Protein AF-A0A930R7C9-F1 (afdb_monomer)

Solvent-accessible surface area (backbone atoms only — not comparable to full-atom values): 13868 Å² total; per-residue (Å²): 128,94,82,55,83,62,64,68,48,91,76,49,53,73,65,60,48,48,50,48,51,63,70,33,89,88,55,50,74,68,57,40,54,37,64,74,72,47,88,75,78,55,63,81,55,51,55,72,75,46,83,89,67,87,77,87,88,87,70,51,77,49,61,29,74,57,38,33,48,68,88,41,76,38,69,44,79,45,76,54,84,63,81,62,54,58,57,52,54,36,51,51,28,48,54,37,41,78,50,71,19,32,44,71,52,64,92,47,70,28,45,36,28,38,35,36,34,34,77,41,84,60,52,67,68,57,46,51,52,50,46,63,77,40,39,70,59,52,51,50,49,38,34,64,58,45,50,71,41,41,77,72,73,34,27,73,75,47,74,51,76,44,79,46,72,58,101,85,48,64,36,37,39,38,39,36,32,29,32,44,73,93,48,88,38,61,71,59,45,28,48,25,39,56,66,43,44,64,60,49,26,68,71,39,64,29,45,73,82,48,50,41,62,45,89,78,40,74,47,46,50,70,50,76,45,70,64,78,59,71,79,76,69,60,72,92,123

Mean predicted aligned error: 5.0 Å

Foldseek 3Di:
DVPDLCVVVVPDDPVSNLVSVLPDPPQDPVNNVCSVVDVDDDPVRVCVVDPPDDDDDAFDKDWLCWAQEPNDTDIGIDTDPDPCPSVVSNVVRVLLVVQVGKYKDAPFDWWKKKWKWFPQPDDPVLLQVLCVVCVVVLQVQLCVLPVVQVVVVKTWDDWDKDWDDDPVGIIIIIMIIIGNDPDPCFVSQQSSQVSCQVVSCVSRVTHTDDIGTDPPGPRGDMDMDTDGDVVSVDDPD

Nearest PDB structures (foldseek):
  6p7k-assembly1_A  TM=9.309E-01  e=4.698E-18  Burkholderia cenocepacia
  4i4b-assembly1_A  TM=8.974E-01  e=1.399E-18  Pseudomonas sp. 'mevalonii'
  6dio-assembly1_A  TM=9.306E-01  e=2.650E-17  Delftia acidovorans
  8sz6-assembly1_B  TM=9.322E-01  e=3.745E-17  Pseudomonas sp. 'mevalonii'
  6dio-assembly2_C  TM=9.378E-01  e=9.422E-17  Delftia acidovorans

Structure (mmCIF, N/CA/C/O backbone):
data_AF-A0A930R7C9-F1
#
_entry.id   AF-A0A930R7C9-F1
#
loop_
_atom_site.group_PDB
_atom_site.id
_atom_site.type_symbol
_atom_site.label_atom_id
_atom_site.label_alt_id
_atom_site.label_comp_id
_atom_site.label_asym_id
_atom_site.label_entity_id
_atom_site.label_seq_id
_atom_site.pdbx_PDB_ins_code
_atom_site.Cartn_x
_atom_site.Cartn_y
_atom_site.Cartn_z
_atom_site.occupancy
_atom_site.B_iso_or_equiv
_atom_site.auth_seq_id
_atom_site.auth_comp_id
_atom_site.auth_asym_id
_atom_site.auth_atom_id
_atom_site.pdbx_PDB_model_num
ATOM 1 N N . MET A 1 1 ? 30.846 -3.174 -23.735 1.00 48.34 1 MET A N 1
ATOM 2 C CA . MET A 1 1 ? 29.697 -2.345 -24.180 1.00 48.34 1 MET A CA 1
ATOM 3 C C . MET A 1 1 ? 28.925 -2.929 -25.372 1.00 48.34 1 MET A C 1
ATOM 5 O O . MET A 1 1 ? 27.799 -2.503 -25.563 1.00 48.34 1 MET A O 1
ATOM 9 N N . GLN A 1 2 ? 29.450 -3.901 -26.138 1.00 41.75 2 GLN A N 1
ATOM 10 C CA . GLN A 1 2 ? 28.778 -4.425 -27.347 1.00 41.75 2 GLN A CA 1
ATOM 11 C C . GLN A 1 2 ? 27.664 -5.472 -27.123 1.00 41.75 2 GLN A C 1
ATOM 13 O O . GLN A 1 2 ? 26.978 -5.795 -28.080 1.00 41.75 2 GLN A O 1
ATOM 18 N N . ASN A 1 3 ? 27.413 -5.925 -25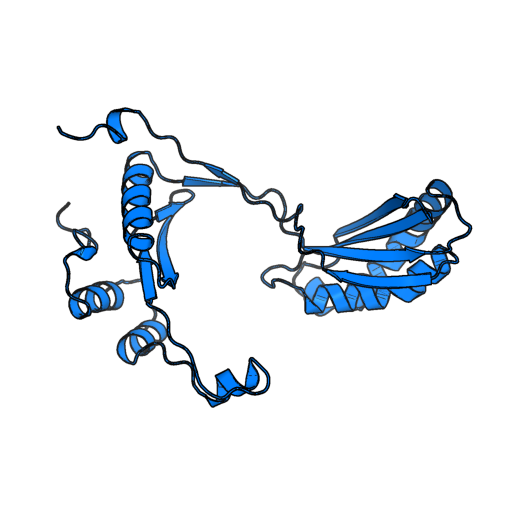.885 1.00 66.31 3 ASN A N 1
ATOM 19 C CA . ASN A 1 3 ? 26.374 -6.928 -25.587 1.00 66.31 3 ASN A CA 1
ATOM 20 C C . ASN A 1 3 ? 25.248 -6.422 -24.658 1.00 66.31 3 ASN A C 1
ATOM 22 O O . ASN A 1 3 ? 24.516 -7.240 -24.116 1.00 66.31 3 ASN A O 1
ATOM 26 N N . ASN A 1 4 ? 25.097 -5.105 -24.432 1.00 83.44 4 ASN A N 1
ATOM 27 C CA . ASN A 1 4 ? 23.920 -4.598 -23.707 1.00 83.44 4 ASN A CA 1
ATOM 28 C C . ASN A 1 4 ? 22.756 -4.438 -24.706 1.00 83.44 4 ASN A C 1
ATOM 30 O O . ASN A 1 4 ? 22.829 -3.546 -25.560 1.00 83.44 4 ASN A O 1
ATOM 34 N N . PRO A 1 5 ? 21.684 -5.248 -24.611 1.00 86.50 5 PRO A N 1
ATOM 35 C CA . PRO A 1 5 ? 20.578 -5.208 -25.566 1.00 86.50 5 PRO A CA 1
ATOM 36 C C . PRO A 1 5 ? 19.807 -3.870 -25.536 1.00 86.50 5 PRO A C 1
ATOM 38 O O . PRO A 1 5 ? 19.165 -3.497 -26.521 1.00 86.50 5 PRO A O 1
ATOM 41 N N . PHE A 1 6 ? 19.956 -3.091 -24.460 1.00 92.00 6 PHE A N 1
ATOM 42 C CA . PHE A 1 6 ? 19.360 -1.770 -24.257 1.00 92.00 6 PHE A CA 1
ATOM 43 C C . PHE A 1 6 ? 20.278 -0.596 -24.641 1.00 92.00 6 PHE A C 1
ATOM 45 O O . PHE A 1 6 ? 19.964 0.569 -24.375 1.00 92.00 6 PHE A O 1
ATOM 52 N N . TYR A 1 7 ? 21.419 -0.852 -25.287 1.00 90.25 7 TYR A N 1
ATOM 53 C CA . TYR A 1 7 ? 22.276 0.225 -25.778 1.00 90.25 7 TYR A CA 1
ATOM 54 C C . TYR A 1 7 ? 21.513 1.135 -26.755 1.00 90.25 7 TYR A C 1
ATOM 56 O O . TYR A 1 7 ? 20.909 0.661 -27.716 1.00 90.25 7 TYR A O 1
ATOM 64 N N . LYS A 1 8 ? 21.533 2.453 -26.488 1.00 91.31 8 LYS A N 1
ATOM 65 C CA . LYS A 1 8 ? 20.807 3.480 -27.262 1.00 91.31 8 LYS A CA 1
ATOM 66 C C . LYS A 1 8 ? 19.323 3.135 -27.497 1.00 91.31 8 LYS A C 1
ATOM 68 O O . LYS A 1 8 ? 18.762 3.485 -28.529 1.00 91.31 8 LYS A O 1
ATOM 73 N N . PHE A 1 9 ? 18.669 2.494 -26.523 1.00 94.31 9 PHE A N 1
ATOM 74 C CA . PHE A 1 9 ? 17.282 2.019 -26.631 1.00 94.31 9 PHE A CA 1
ATOM 75 C C . PHE A 1 9 ? 16.281 3.089 -27.102 1.00 94.31 9 PHE A C 1
ATOM 77 O O . PHE A 1 9 ? 15.422 2.813 -27.931 1.00 94.31 9 PHE A O 1
ATOM 84 N N . TYR A 1 10 ? 16.435 4.335 -26.646 1.00 91.81 10 TYR A N 1
ATOM 85 C CA . TYR A 1 10 ? 15.574 5.457 -27.042 1.00 91.81 10 TYR A CA 1
ATOM 86 C C . TYR A 1 10 ? 15.689 5.847 -28.529 1.00 91.81 10 TYR A C 1
ATOM 88 O O . TYR A 1 10 ? 14.803 6.522 -29.043 1.00 91.81 10 TYR A O 1
ATOM 96 N N . GLN A 1 11 ? 16.762 5.442 -29.218 1.00 94.00 11 GLN A N 1
ATOM 97 C CA . GLN A 1 11 ? 16.954 5.669 -30.656 1.00 94.00 11 GLN A CA 1
ATOM 98 C C . GLN A 1 11 ? 16.387 4.531 -31.510 1.00 94.00 11 GLN A C 1
ATOM 100 O O . GLN A 1 11 ? 16.162 4.732 -32.698 1.00 94.00 11 GLN A O 1
ATOM 105 N N . LYS A 1 12 ? 16.151 3.355 -30.915 1.00 95.69 12 LYS A N 1
ATOM 106 C CA . LYS A 1 12 ? 15.528 2.216 -31.595 1.00 95.69 12 LYS A CA 1
ATOM 107 C C . LYS A 1 12 ? 14.078 2.539 -31.957 1.00 95.69 12 LYS A C 1
ATOM 109 O O . LYS A 1 12 ? 13.407 3.267 -31.216 1.00 95.69 12 LYS A O 1
ATOM 114 N N . SER A 1 13 ? 13.591 1.963 -33.048 1.00 96.19 13 SER A N 1
ATOM 115 C CA . SER A 1 13 ? 12.170 1.931 -33.402 1.00 96.19 13 SER A CA 1
ATOM 116 C C . SER A 1 13 ? 11.349 1.173 -32.353 1.00 96.19 13 SER A C 1
ATOM 118 O O . SER A 1 13 ? 11.890 0.429 -31.534 1.00 96.19 13 SER A O 1
ATOM 120 N N . LEU A 1 14 ? 10.027 1.356 -32.363 1.00 92.75 14 LEU A N 1
ATOM 121 C CA . LEU A 1 14 ? 9.134 0.645 -31.445 1.00 92.75 14 LEU A CA 1
ATOM 122 C C . LEU A 1 14 ? 9.273 -0.882 -31.573 1.00 92.75 14 LEU A C 1
ATOM 124 O O . LEU A 1 14 ? 9.323 -1.573 -30.559 1.00 92.75 14 LEU A O 1
ATOM 128 N N . GLU A 1 15 ? 9.394 -1.391 -32.796 1.00 93.12 15 GLU A N 1
ATOM 129 C CA . GLU A 1 15 ? 9.514 -2.828 -33.054 1.00 93.12 15 GLU A CA 1
ATOM 130 C C . GLU A 1 15 ? 10.850 -3.391 -32.557 1.00 93.12 15 GLU A C 1
ATOM 132 O O . GLU A 1 15 ? 10.857 -4.370 -31.818 1.00 93.12 15 GLU A O 1
ATOM 137 N N . GLU A 1 16 ? 11.974 -2.709 -32.803 1.00 94.94 16 GLU A N 1
ATOM 138 C CA . GLU A 1 16 ? 13.277 -3.114 -32.244 1.00 94.94 16 GLU A CA 1
ATOM 139 C C . GLU A 1 16 ? 13.292 -3.079 -30.702 1.00 94.94 16 GLU A C 1
ATOM 141 O O . GLU A 1 16 ? 13.993 -3.861 -30.045 1.00 94.94 16 GLU A O 1
ATOM 146 N N . ARG A 1 17 ? 12.535 -2.155 -30.089 1.00 94.75 17 ARG A N 1
ATOM 147 C CA . ARG A 1 17 ? 12.369 -2.094 -28.628 1.00 94.75 17 ARG A CA 1
ATOM 148 C C . ARG A 1 17 ? 11.574 -3.287 -28.103 1.00 94.75 17 ARG A C 1
ATOM 150 O O . ARG A 1 17 ? 11.983 -3.871 -27.101 1.00 94.75 17 ARG A O 1
ATOM 157 N N . LYS A 1 18 ? 10.477 -3.660 -28.768 1.00 92.94 18 LYS A N 1
ATOM 158 C CA . LYS A 1 18 ? 9.696 -4.860 -28.429 1.00 92.94 18 LYS A CA 1
ATOM 159 C C . LYS A 1 18 ? 10.532 -6.121 -28.612 1.00 92.94 18 LYS A C 1
ATOM 161 O O . LYS A 1 18 ? 10.622 -6.913 -27.684 1.00 92.94 18 LYS A O 1
ATOM 166 N N . GLU A 1 19 ? 11.221 -6.263 -29.742 1.00 93.69 19 GLU A N 1
ATOM 167 C CA . GLU A 1 19 ? 12.095 -7.406 -30.030 1.00 93.69 19 GLU A CA 1
ATOM 168 C C . GLU A 1 19 ? 13.184 -7.577 -28.960 1.00 93.69 19 GLU A C 1
ATOM 170 O O . GLU A 1 19 ? 13.455 -8.688 -28.503 1.00 93.69 19 GLU A O 1
ATOM 175 N N . THR A 1 20 ? 13.754 -6.466 -28.483 1.00 93.62 20 THR A N 1
ATOM 176 C CA . THR A 1 20 ? 14.708 -6.476 -27.365 1.00 93.62 20 THR A CA 1
ATOM 177 C C . THR A 1 20 ? 14.116 -7.142 -26.109 1.00 93.62 20 THR A C 1
ATOM 179 O O . THR A 1 20 ? 14.813 -7.900 -25.435 1.00 93.62 20 THR A O 1
ATOM 182 N N . LEU A 1 21 ? 12.840 -6.889 -25.797 1.00 92.38 21 LEU A N 1
ATOM 183 C CA . LEU A 1 21 ? 12.141 -7.496 -24.658 1.00 92.38 21 LEU A CA 1
ATOM 184 C C . LEU A 1 21 ? 11.705 -8.941 -24.931 1.00 92.38 21 LEU A C 1
ATOM 186 O O . LEU A 1 21 ? 11.848 -9.789 -24.053 1.00 92.38 21 LEU A O 1
ATOM 190 N N . LEU A 1 22 ? 11.222 -9.248 -26.136 1.00 92.38 22 LEU A N 1
ATOM 191 C CA . LEU A 1 22 ? 10.802 -10.601 -26.528 1.00 92.38 22 LEU A CA 1
ATOM 192 C C . LEU A 1 22 ? 11.962 -11.605 -26.485 1.00 92.38 22 LEU A C 1
ATOM 194 O O . LEU A 1 22 ? 11.777 -12.767 -26.114 1.00 92.38 22 LEU A O 1
ATOM 198 N N . ASN A 1 23 ? 13.173 -11.142 -26.789 1.00 91.19 23 ASN A N 1
ATOM 199 C CA . ASN A 1 23 ? 14.398 -11.933 -26.702 1.00 91.19 23 ASN A CA 1
ATOM 200 C C . ASN A 1 23 ? 14.996 -11.985 -25.284 1.00 91.19 23 ASN A C 1
ATOM 202 O O . ASN A 1 23 ? 15.990 -12.678 -25.062 1.00 91.19 23 ASN A O 1
ATOM 206 N N . HIS A 1 24 ? 14.411 -11.284 -24.307 1.00 89.00 24 HIS A N 1
ATOM 207 C CA . HIS A 1 24 ? 14.915 -11.286 -22.940 1.00 89.00 24 HIS A CA 1
ATOM 208 C C . HIS A 1 24 ? 14.623 -12.638 -22.252 1.00 89.00 24 HIS A C 1
ATOM 210 O O . HIS A 1 24 ? 13.476 -13.096 -22.257 1.00 89.00 24 HIS A O 1
ATOM 216 N N . PRO A 1 25 ? 15.619 -13.286 -21.613 1.00 87.69 25 PRO A N 1
ATOM 217 C CA . PRO A 1 25 ? 15.487 -14.660 -21.113 1.00 87.69 25 PRO A CA 1
ATOM 218 C C . PRO A 1 25 ? 14.483 -14.811 -19.963 1.00 87.69 25 PRO A C 1
ATOM 220 O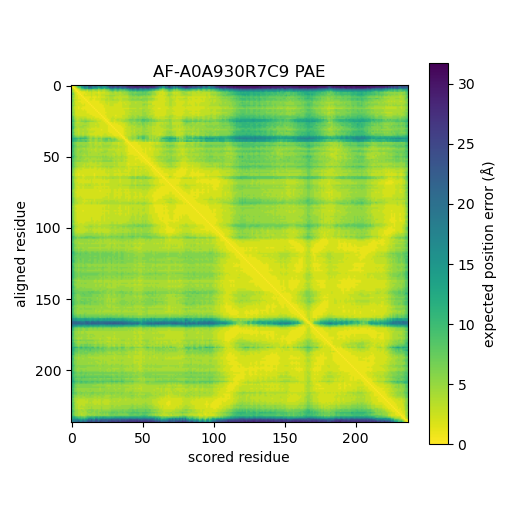 O . PRO A 1 25 ? 13.932 -15.888 -19.766 1.00 87.69 25 PRO A O 1
ATOM 223 N N . ASN A 1 26 ? 14.228 -13.733 -19.220 1.00 87.25 26 ASN A N 1
ATOM 224 C CA . ASN A 1 26 ? 13.348 -13.756 -18.047 1.00 87.25 26 ASN A CA 1
ATOM 225 C C . ASN A 1 26 ? 11.878 -13.434 -18.367 1.00 87.25 26 ASN A C 1
ATOM 227 O O . ASN A 1 26 ? 11.066 -13.371 -17.447 1.00 87.25 26 ASN A O 1
ATOM 231 N N . LEU A 1 27 ? 11.532 -13.180 -19.633 1.00 90.50 27 LEU A N 1
ATOM 232 C CA . LEU A 1 27 ? 10.150 -12.913 -20.028 1.00 90.50 27 LEU A CA 1
ATOM 233 C C . LEU A 1 27 ? 9.449 -14.240 -20.346 1.00 90.50 27 LEU A C 1
ATOM 235 O O . LEU A 1 27 ? 9.928 -14.998 -21.191 1.00 90.50 27 LEU A O 1
ATOM 239 N N . SER A 1 28 ? 8.334 -14.534 -19.671 1.00 91.94 28 SER A N 1
ATOM 240 C CA . SER A 1 28 ? 7.585 -15.776 -19.905 1.00 91.94 28 SER A CA 1
ATOM 241 C C . SER A 1 28 ? 6.935 -15.787 -21.293 1.00 91.94 28 SER A C 1
ATOM 243 O O . SER A 1 28 ? 6.721 -14.733 -21.895 1.00 91.94 28 SER A O 1
ATOM 245 N N . ASN A 1 29 ? 6.594 -16.970 -21.809 1.00 92.06 29 ASN A N 1
ATOM 246 C CA . ASN A 1 29 ? 5.939 -17.089 -23.116 1.00 92.06 29 ASN A CA 1
ATOM 247 C C . ASN A 1 29 ? 4.575 -16.380 -23.139 1.00 92.06 29 ASN A C 1
ATOM 249 O O . ASN A 1 29 ? 4.213 -15.771 -24.141 1.00 92.06 29 ASN A O 1
ATOM 253 N N . GLU A 1 30 ? 3.850 -16.400 -22.019 1.00 91.00 30 GLU A N 1
ATOM 254 C CA . GLU A 1 30 ? 2.582 -15.687 -21.850 1.00 91.00 30 GLU A CA 1
ATOM 255 C C . GLU A 1 30 ? 2.798 -14.173 -21.931 1.00 91.00 30 GLU A C 1
ATOM 257 O O . GLU A 1 30 ? 2.085 -13.481 -22.654 1.00 91.00 30 GLU A O 1
ATOM 262 N N . ALA A 1 31 ? 3.820 -13.655 -21.243 1.00 90.31 31 ALA A N 1
ATOM 263 C CA . ALA A 1 31 ? 4.146 -12.234 -21.271 1.00 90.31 31 ALA A CA 1
ATOM 264 C C . ALA A 1 31 ? 4.631 -11.774 -22.658 1.00 90.31 31 ALA A C 1
ATOM 266 O O . ALA A 1 31 ? 4.288 -10.673 -23.088 1.00 90.31 31 ALA A O 1
ATOM 267 N N . LYS A 1 32 ? 5.373 -12.621 -23.386 1.00 91.56 32 LYS A N 1
ATOM 268 C CA . LYS A 1 32 ? 5.753 -12.367 -24.787 1.00 91.56 32 LYS A CA 1
ATOM 269 C C . LYS A 1 32 ? 4.524 -12.246 -25.682 1.00 91.56 32 LYS A C 1
ATOM 271 O O . LYS A 1 32 ? 4.382 -11.247 -26.380 1.00 91.56 32 LYS A O 1
ATOM 276 N N . ALA A 1 33 ? 3.604 -13.206 -25.588 1.00 90.56 33 ALA A N 1
ATOM 277 C CA . ALA A 1 33 ? 2.372 -13.195 -26.368 1.00 90.56 33 ALA A CA 1
ATOM 278 C C . ALA A 1 33 ? 1.499 -11.961 -26.070 1.00 90.56 33 ALA A C 1
ATOM 280 O O . ALA A 1 33 ? 0.896 -11.405 -26.986 1.00 90.56 33 ALA A O 1
ATOM 281 N N . LEU A 1 34 ? 1.443 -11.508 -24.811 1.00 90.12 34 LEU A N 1
ATOM 282 C CA . LEU A 1 34 ? 0.744 -10.272 -24.434 1.00 90.12 34 LEU A CA 1
ATOM 283 C C . LEU A 1 34 ? 1.418 -9.022 -25.018 1.00 90.12 34 LEU A C 1
ATOM 285 O O . LEU A 1 34 ? 0.737 -8.138 -25.527 1.00 90.12 34 LEU A O 1
ATOM 289 N N . LEU A 1 35 ? 2.751 -8.948 -24.985 1.00 89.12 35 LEU A N 1
ATOM 290 C CA . LEU A 1 35 ? 3.489 -7.816 -25.549 1.00 89.12 35 LEU A CA 1
ATOM 291 C C . LEU A 1 35 ? 3.328 -7.717 -27.077 1.00 89.12 35 LEU A C 1
ATOM 293 O O . LEU A 1 35 ? 3.248 -6.610 -27.610 1.00 89.12 35 LEU A O 1
ATOM 297 N N . GLU A 1 36 ? 3.265 -8.854 -27.775 1.00 87.75 36 GLU A N 1
ATOM 298 C CA . GLU A 1 36 ? 3.050 -8.920 -29.228 1.00 87.75 36 GLU A CA 1
ATOM 299 C C . GLU A 1 36 ? 1.630 -8.516 -29.634 1.00 87.75 36 GLU A C 1
ATOM 301 O O . GLU A 1 36 ? 1.457 -7.769 -30.595 1.00 87.75 36 GLU A O 1
ATOM 306 N N . LYS A 1 37 ? 0.618 -8.987 -28.895 1.00 84.12 37 LYS A N 1
ATOM 307 C CA . LYS A 1 37 ? -0.798 -8.700 -29.179 1.00 84.12 37 LYS A CA 1
ATOM 308 C C . LYS A 1 37 ? -1.221 -7.273 -28.830 1.00 84.12 37 LYS A C 1
ATOM 310 O O . LYS A 1 37 ? -2.279 -6.845 -29.271 1.00 84.12 37 LYS A O 1
ATOM 315 N N . GLY A 1 38 ? -0.399 -6.549 -28.072 1.00 79.75 38 GLY A N 1
ATOM 316 C CA . GLY A 1 38 ? -0.802 -5.311 -27.417 1.00 79.75 38 GLY A CA 1
ATOM 317 C C . GLY A 1 38 ? -1.397 -5.619 -26.045 1.00 79.75 38 GLY A C 1
ATOM 318 O O . GLY A 1 38 ? -2.132 -6.588 -25.870 1.00 79.75 38 GLY A O 1
ATOM 319 N N . LEU A 1 39 ? -1.040 -4.807 -25.047 1.00 82.00 39 LEU A N 1
ATOM 320 C CA . LEU A 1 39 ? -1.489 -4.950 -23.657 1.00 82.00 39 LEU A CA 1
ATOM 321 C C . LEU A 1 39 ? -2.947 -4.480 -23.497 1.00 82.00 39 LEU A C 1
ATOM 323 O O . LEU A 1 39 ? -3.234 -3.572 -22.721 1.00 82.00 39 LEU A O 1
ATOM 327 N N . GLU A 1 40 ? -3.856 -5.054 -24.279 1.00 86.12 40 GLU A N 1
ATOM 328 C CA . GLU A 1 40 ? -5.276 -4.721 -24.255 1.00 86.12 40 GLU A CA 1
ATOM 329 C C . GLU A 1 40 ? -5.933 -5.264 -22.982 1.00 86.12 40 GLU A C 1
ATOM 331 O O . GLU A 1 40 ? -5.721 -6.415 -22.589 1.00 86.12 40 GLU A O 1
ATOM 336 N N . LEU A 1 41 ? -6.751 -4.429 -22.339 1.00 90.94 41 LEU A N 1
ATOM 337 C CA . LEU A 1 41 ? -7.618 -4.836 -21.239 1.00 90.94 41 LEU A CA 1
ATOM 338 C C . LEU A 1 41 ? -8.979 -5.242 -21.827 1.00 90.94 41 LEU A C 1
ATOM 340 O O . LEU A 1 41 ? -9.677 -4.369 -22.342 1.00 90.94 41 LEU A O 1
ATOM 344 N N . PRO A 1 42 ? -9.388 -6.525 -21.757 1.00 91.62 42 PRO A N 1
ATOM 345 C CA . PRO A 1 42 ? -10.682 -6.951 -22.280 1.00 91.62 42 PRO A CA 1
ATOM 346 C C . PRO A 1 42 ? -11.837 -6.193 -21.617 1.00 91.62 42 PRO A C 1
ATOM 348 O O . PRO A 1 42 ? -11.872 -6.086 -20.390 1.00 91.62 42 PRO A O 1
ATOM 351 N N . GLU A 1 43 ? -12.825 -5.752 -22.400 1.00 91.88 43 GLU A N 1
ATOM 352 C CA . GLU A 1 43 ? -14.004 -5.028 -21.891 1.00 91.88 43 GLU A CA 1
ATOM 353 C C . GLU A 1 43 ? -14.736 -5.801 -20.790 1.00 91.88 43 GLU A C 1
ATOM 355 O O . GLU A 1 43 ? -15.150 -5.228 -19.787 1.00 91.88 43 GLU A O 1
ATOM 360 N N . SER A 1 44 ? -14.824 -7.129 -20.914 1.00 93.81 44 SER A N 1
ATOM 361 C CA . SER A 1 44 ? -15.441 -7.978 -19.890 1.00 93.81 44 SER A CA 1
ATOM 362 C C . SER A 1 44 ? -14.742 -7.884 -18.531 1.00 93.81 44 SER A C 1
ATOM 364 O O . SER A 1 44 ? -15.387 -8.086 -17.506 1.00 93.81 44 SER A O 1
ATOM 366 N N . ILE A 1 45 ? -13.432 -7.616 -18.521 1.00 94.69 45 ILE A N 1
ATOM 367 C CA . ILE A 1 45 ? -12.650 -7.394 -17.301 1.00 94.69 45 ILE A CA 1
ATOM 368 C C . ILE A 1 45 ? -12.796 -5.935 -16.860 1.00 94.69 45 ILE A C 1
ATOM 370 O O . ILE A 1 45 ? -13.073 -5.694 -15.690 1.00 94.69 45 ILE A O 1
ATOM 374 N N . ALA A 1 46 ? -12.679 -4.971 -17.779 1.00 95.44 46 ALA A N 1
ATOM 375 C CA . ALA A 1 46 ? -12.833 -3.548 -17.468 1.00 95.44 46 ALA A CA 1
ATOM 376 C C . ALA A 1 46 ? -14.186 -3.239 -16.797 1.00 95.44 46 ALA A C 1
ATOM 378 O O . ALA A 1 46 ? -14.224 -2.562 -15.771 1.00 95.44 46 ALA A O 1
ATOM 379 N N . ASN A 1 47 ? -15.276 -3.824 -17.304 1.00 95.38 47 ASN A N 1
ATOM 380 C CA . ASN A 1 47 ? -16.629 -3.676 -16.762 1.00 95.38 47 ASN A CA 1
ATOM 381 C C . ASN A 1 47 ? -16.809 -4.293 -15.359 1.00 95.38 47 ASN A C 1
ATOM 383 O O . ASN A 1 47 ? -17.800 -4.026 -14.688 1.00 95.38 47 ASN A O 1
ATOM 387 N N . GLN A 1 48 ? -15.883 -5.148 -14.909 1.00 96.88 48 GLN A N 1
ATOM 388 C CA . GLN A 1 48 ? -15.873 -5.695 -13.545 1.00 96.88 48 GLN A CA 1
ATOM 389 C C . GLN A 1 48 ? -14.998 -4.881 -12.586 1.00 96.88 48 GLN A C 1
ATOM 391 O O . GLN A 1 48 ? -15.088 -5.075 -11.376 1.00 96.88 48 GLN A O 1
ATOM 396 N N . MET A 1 49 ? -14.126 -4.010 -13.104 1.00 95.88 49 MET A N 1
ATOM 397 C CA . MET A 1 49 ? -13.192 -3.235 -12.287 1.00 95.88 49 MET A CA 1
ATOM 398 C C . MET A 1 49 ? -13.821 -1.967 -11.709 1.00 95.88 49 MET A C 1
ATOM 400 O O . MET A 1 49 ? -13.422 -1.553 -10.623 1.00 95.88 49 MET A O 1
ATOM 404 N N . VAL A 1 50 ? -14.752 -1.341 -12.437 1.00 96.06 50 VAL A N 1
ATOM 405 C CA . VAL A 1 50 ? -15.393 -0.069 -12.063 1.00 96.06 50 VAL A CA 1
ATOM 406 C C . VAL A 1 50 ? -16.851 -0.023 -12.518 1.00 96.06 50 VAL A C 1
ATOM 408 O O . VAL A 1 50 ? -17.247 -0.723 -13.449 1.00 96.06 50 VAL A O 1
ATOM 411 N N . GLU A 1 51 ? -17.651 0.840 -11.896 1.00 96.12 51 GLU A N 1
ATOM 412 C CA . GLU A 1 51 ? -19.036 1.087 -12.292 1.00 96.12 51 GLU A CA 1
ATOM 413 C C . GLU A 1 51 ? -19.135 2.009 -13.523 1.00 96.12 51 GLU A C 1
ATOM 415 O O . GLU A 1 51 ? -18.294 2.879 -13.741 1.00 96.12 51 GLU A O 1
ATOM 420 N N . ASN A 1 52 ? -20.218 1.870 -14.301 1.00 95.75 52 ASN A N 1
ATOM 421 C CA . ASN A 1 52 ? -20.547 2.731 -15.451 1.00 95.75 52 ASN A CA 1
ATOM 422 C C . ASN A 1 52 ? -19.428 2.847 -16.508 1.00 95.75 52 ASN A C 1
ATOM 424 O O . ASN A 1 52 ? -19.235 3.912 -17.099 1.00 95.75 52 ASN A O 1
ATOM 428 N N . GLN A 1 53 ? -18.692 1.761 -16.756 1.00 95.88 53 GLN A N 1
ATOM 429 C CA . GLN A 1 53 ? -17.661 1.718 -17.791 1.00 95.88 53 GLN A CA 1
ATOM 430 C C . GLN A 1 53 ? -18.271 1.959 -19.182 1.00 95.88 53 GLN A C 1
ATOM 432 O O . GLN A 1 53 ? -19.244 1.314 -19.566 1.00 95.88 53 GLN A O 1
ATOM 437 N N . ILE A 1 54 ? -17.681 2.891 -19.936 1.00 95.81 54 ILE A N 1
ATOM 438 C CA . ILE A 1 54 ? -18.082 3.204 -21.320 1.00 95.81 54 ILE A CA 1
ATOM 439 C C . ILE A 1 54 ? -16.966 2.956 -22.339 1.00 95.81 54 ILE A C 1
ATOM 441 O O . ILE A 1 54 ? -17.260 2.794 -23.514 1.00 95.81 54 ILE A O 1
ATOM 445 N N . GLU A 1 55 ? -15.702 2.957 -21.902 1.00 94.81 55 GLU A N 1
ATOM 446 C CA . GLU A 1 55 ? -14.517 2.837 -22.761 1.00 94.81 55 GLU A CA 1
ATOM 447 C C . GLU A 1 55 ? -13.277 2.497 -21.912 1.00 94.81 55 GLU A C 1
ATOM 449 O O . GLU A 1 55 ? -13.271 2.747 -20.701 1.00 94.81 55 GLU A O 1
ATOM 454 N N . VAL A 1 56 ? -12.228 1.953 -22.535 1.00 94.06 56 VAL A N 1
ATOM 455 C CA . VAL A 1 56 ? -10.892 1.781 -21.945 1.00 94.06 56 VAL A CA 1
ATOM 456 C C . VAL A 1 56 ? -9.961 2.894 -22.436 1.00 94.06 56 VAL A C 1
ATOM 458 O O . VAL A 1 56 ? -9.731 3.066 -23.629 1.00 94.06 56 VAL A O 1
ATOM 461 N N . TYR A 1 57 ? -9.369 3.642 -21.504 1.00 92.81 57 TYR A N 1
ATOM 462 C CA . TYR A 1 57 ? -8.418 4.707 -21.827 1.00 92.81 57 TYR A CA 1
ATOM 463 C C . TYR A 1 57 ? -6.966 4.205 -21.783 1.00 92.81 57 TYR A C 1
ATOM 465 O O . TYR A 1 57 ? -6.503 3.708 -20.756 1.00 92.81 57 TYR A O 1
ATOM 473 N N . GLY A 1 58 ? -6.235 4.356 -22.891 1.00 91.25 58 GLY A N 1
ATOM 474 C CA . GLY A 1 58 ? -4.830 3.955 -23.008 1.00 91.25 58 GLY A CA 1
ATOM 475 C C . GLY A 1 58 ? -3.839 5.081 -22.691 1.00 91.25 58 GLY A C 1
ATOM 476 O O . GLY A 1 58 ? -4.046 6.231 -23.071 1.00 91.25 58 GLY A O 1
ATOM 477 N N . LEU A 1 59 ? -2.715 4.731 -22.059 1.00 95.12 59 LEU A N 1
ATOM 478 C CA . LEU A 1 59 ? -1.568 5.618 -21.820 1.00 95.12 59 LEU A CA 1
ATOM 479 C C . LEU A 1 59 ? -0.278 5.023 -22.409 1.00 95.12 59 LEU A C 1
ATOM 481 O O . LEU A 1 59 ? -0.169 3.797 -22.514 1.00 95.12 59 LEU A O 1
ATOM 485 N N . PRO A 1 60 ? 0.725 5.850 -22.771 1.00 94.25 60 PRO A N 1
ATOM 486 C CA . PRO A 1 60 ? 2.004 5.343 -23.250 1.00 94.25 60 PRO A CA 1
ATOM 487 C C . PRO A 1 60 ? 2.674 4.428 -22.221 1.00 94.25 60 PRO A C 1
ATOM 489 O O . PRO A 1 60 ? 2.873 4.807 -21.068 1.00 94.25 60 PRO A O 1
ATOM 492 N N . TYR A 1 61 ? 3.060 3.234 -22.669 1.00 94.44 61 TYR A N 1
ATOM 493 C CA . TYR A 1 61 ? 3.793 2.247 -21.883 1.00 94.44 61 TYR A CA 1
ATOM 494 C C . TYR A 1 61 ? 5.252 2.208 -22.343 1.00 94.44 61 TYR A C 1
ATOM 496 O O . TYR A 1 61 ? 5.549 1.913 -23.504 1.00 94.44 61 TYR A O 1
ATOM 504 N N . GLY A 1 62 ? 6.178 2.486 -21.433 1.00 95.31 62 GLY A N 1
ATOM 505 C CA . GLY A 1 62 ? 7.613 2.413 -21.677 1.00 95.31 62 GLY A CA 1
ATOM 506 C C . GLY A 1 62 ? 8.351 1.697 -20.554 1.00 95.31 62 GLY A C 1
ATOM 507 O O . GLY A 1 62 ? 7.748 1.127 -19.646 1.00 95.31 62 GLY A O 1
ATOM 508 N N . ILE A 1 63 ? 9.682 1.704 -20.631 1.00 96.38 63 ILE A N 1
ATOM 509 C CA . ILE A 1 63 ? 10.540 1.044 -19.645 1.00 96.38 63 ILE A CA 1
ATOM 510 C C . ILE A 1 63 ? 11.735 1.919 -19.267 1.00 96.38 63 ILE A C 1
ATOM 512 O O . ILE A 1 63 ? 12.273 2.641 -20.109 1.00 96.38 63 ILE A O 1
ATOM 516 N N . VAL A 1 64 ? 12.202 1.766 -18.029 1.00 97.38 64 VAL A N 1
ATOM 517 C CA . VAL A 1 64 ? 13.579 2.062 -17.624 1.00 97.38 64 VAL A CA 1
ATOM 518 C C . VAL A 1 64 ? 14.372 0.761 -17.758 1.00 97.38 64 VAL A C 1
ATOM 520 O O . VAL A 1 64 ? 14.098 -0.183 -17.015 1.00 97.38 64 VAL A O 1
ATOM 523 N N . PRO A 1 65 ? 15.321 0.668 -18.705 1.00 93.25 65 PRO A N 1
ATOM 524 C CA . PRO A 1 65 ? 15.905 -0.618 -19.075 1.00 93.25 65 PRO A CA 1
ATOM 525 C C . PRO A 1 65 ? 16.736 -1.314 -18.001 1.00 93.25 65 PRO A C 1
ATOM 527 O O . PRO A 1 65 ? 16.828 -2.535 -17.993 1.00 93.25 65 PRO A O 1
ATOM 530 N N . GLU A 1 66 ? 17.398 -0.548 -17.140 1.00 92.81 66 GLU A N 1
ATOM 531 C CA . GLU A 1 66 ? 18.340 -1.111 -16.182 1.00 92.81 66 GLU A CA 1
ATOM 532 C C . GLU A 1 66 ? 18.417 -0.223 -14.946 1.00 92.81 66 GLU A C 1
ATOM 534 O O . GLU A 1 66 ? 19.048 0.834 -14.9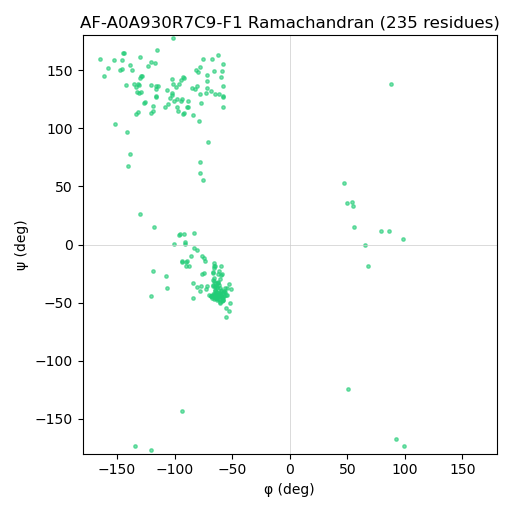84 1.00 92.81 66 GLU A O 1
ATOM 539 N N . LEU A 1 67 ? 17.783 -0.654 -13.858 1.00 96.81 67 LEU A N 1
ATOM 540 C CA . LEU A 1 67 ? 17.902 -0.075 -12.520 1.00 96.81 67 LEU A CA 1
ATOM 541 C C . LEU A 1 67 ? 18.459 -1.131 -11.570 1.00 96.81 67 LEU A C 1
ATOM 543 O O . LEU A 1 67 ? 17.843 -2.180 -11.381 1.00 96.81 67 LEU A O 1
ATOM 547 N N . ILE A 1 68 ? 19.621 -0.863 -10.978 1.00 97.62 68 ILE A N 1
ATOM 548 C CA . ILE A 1 68 ? 20.231 -1.762 -9.997 1.00 97.62 68 ILE A CA 1
ATOM 549 C C . ILE A 1 68 ? 19.728 -1.383 -8.605 1.00 97.62 68 ILE A C 1
ATOM 551 O O . ILE A 1 68 ? 19.988 -0.278 -8.134 1.00 97.62 68 ILE A O 1
ATOM 555 N N . VAL A 1 69 ? 19.041 -2.311 -7.937 1.00 98.31 69 VAL A N 1
ATOM 556 C CA . VAL A 1 69 ? 18.562 -2.167 -6.555 1.00 98.31 69 VAL A CA 1
ATOM 557 C C . VAL A 1 69 ? 19.045 -3.354 -5.732 1.00 98.31 69 VAL A C 1
ATOM 559 O O . VAL A 1 69 ? 18.730 -4.495 -6.069 1.00 98.31 69 VAL A O 1
ATOM 562 N N . ASN A 1 70 ? 19.798 -3.094 -4.659 1.00 97.69 70 ASN A N 1
ATOM 563 C CA . ASN A 1 70 ? 20.428 -4.122 -3.821 1.00 97.69 70 ASN A CA 1
ATOM 564 C C . ASN A 1 70 ? 21.151 -5.182 -4.675 1.00 97.69 70 ASN A C 1
ATOM 566 O O . ASN A 1 70 ? 20.854 -6.370 -4.586 1.00 97.69 70 ASN A O 1
ATOM 570 N N . GLU A 1 71 ? 22.040 -4.723 -5.566 1.00 96.88 71 GLU A N 1
ATOM 571 C CA . GLU A 1 71 ? 22.854 -5.548 -6.484 1.00 96.88 71 GLU A CA 1
ATOM 572 C C . GLU A 1 71 ? 22.072 -6.332 -7.554 1.00 96.88 71 GLU A C 1
ATOM 574 O O . GLU A 1 71 ? 22.670 -6.984 -8.411 1.00 96.88 71 GLU A O 1
ATOM 579 N N . LYS A 1 72 ? 20.740 -6.233 -7.578 1.00 96.50 72 LYS A N 1
ATOM 580 C CA . LYS A 1 72 ? 19.897 -6.881 -8.582 1.00 96.50 72 LYS A CA 1
ATOM 581 C C . LYS A 1 72 ? 19.442 -5.882 -9.640 1.00 96.50 72 LYS A C 1
ATOM 583 O O . LYS A 1 72 ? 18.942 -4.809 -9.319 1.00 96.50 72 LYS A O 1
ATOM 588 N N . SER A 1 73 ? 19.609 -6.255 -10.905 1.00 94.88 73 SER A N 1
ATOM 589 C CA . SER A 1 73 ? 19.186 -5.455 -12.056 1.00 94.88 73 SER A CA 1
ATOM 590 C C . SER A 1 73 ? 17.711 -5.692 -12.394 1.00 94.88 73 SER A C 1
ATOM 592 O O . SER A 1 73 ? 17.253 -6.838 -12.430 1.00 94.88 73 SER A O 1
ATOM 594 N N . TYR A 1 74 ? 16.979 -4.606 -12.643 1.00 96.12 74 TYR A N 1
ATOM 595 C CA . TYR A 1 74 ? 15.558 -4.599 -12.984 1.00 96.12 74 TYR A CA 1
ATOM 596 C C . TYR A 1 74 ? 15.286 -3.798 -14.258 1.00 96.12 74 TYR A C 1
ATOM 598 O O . TYR A 1 74 ? 15.875 -2.740 -14.481 1.00 96.12 74 TYR A O 1
ATOM 606 N N . ILE A 1 75 ? 14.315 -4.276 -15.037 1.00 95.69 75 ILE A N 1
ATOM 607 C CA . ILE A 1 75 ? 13.641 -3.504 -16.083 1.00 95.69 75 ILE A CA 1
ATOM 608 C C . ILE A 1 75 ? 12.351 -2.971 -15.457 1.00 95.69 75 ILE A C 1
ATOM 610 O O . ILE A 1 75 ? 11.490 -3.763 -15.073 1.00 95.69 75 ILE A O 1
ATOM 614 N N . VAL A 1 76 ? 12.222 -1.651 -15.320 1.00 97.25 76 VAL A N 1
ATOM 615 C CA . VAL A 1 76 ? 11.068 -1.037 -14.643 1.00 97.25 76 VAL A CA 1
ATOM 616 C C . VAL A 1 76 ? 10.044 -0.587 -15.683 1.00 97.25 76 VAL A C 1
ATOM 618 O O . VAL A 1 76 ? 10.378 0.271 -16.501 1.00 97.25 76 VAL A O 1
ATOM 621 N N . PRO A 1 77 ? 8.813 -1.122 -15.685 1.00 95.75 77 PRO A N 1
ATOM 622 C CA . PRO A 1 77 ? 7.749 -0.608 -16.537 1.00 95.75 77 PRO A CA 1
ATOM 623 C C . PRO A 1 77 ? 7.256 0.750 -16.026 1.00 95.75 77 PRO A C 1
ATOM 625 O O . PRO A 1 77 ? 7.130 0.963 -14.822 1.00 95.75 77 PRO A O 1
ATOM 628 N N . MET A 1 78 ? 6.971 1.672 -16.943 1.00 97.75 78 MET A N 1
ATOM 629 C CA . MET A 1 78 ? 6.429 2.995 -16.635 1.00 97.75 78 MET A CA 1
ATOM 630 C C . MET A 1 78 ? 5.270 3.316 -17.573 1.00 97.75 78 MET A C 1
ATOM 632 O O . MET A 1 78 ? 5.387 3.130 -18.784 1.00 97.75 78 MET A O 1
ATOM 636 N N . VAL A 1 79 ? 4.182 3.843 -17.015 1.00 97.00 79 VAL A N 1
ATOM 637 C CA . VAL A 1 79 ? 3.017 4.324 -17.764 1.00 97.00 79 VAL A CA 1
ATOM 638 C C . VAL A 1 79 ? 2.836 5.801 -17.447 1.00 97.00 79 VAL A C 1
ATOM 640 O O . VAL A 1 79 ? 2.605 6.152 -16.293 1.00 97.00 79 VAL A O 1
ATOM 643 N N . THR A 1 80 ? 3.030 6.666 -18.440 1.00 97.88 80 THR A N 1
ATOM 644 C CA . THR A 1 80 ? 2.959 8.127 -18.275 1.00 97.88 80 THR A CA 1
ATOM 645 C C . THR A 1 80 ? 2.777 8.814 -19.626 1.00 97.88 80 THR A C 1
ATOM 647 O O . THR A 1 80 ? 3.300 8.360 -20.644 1.00 97.88 80 THR A O 1
ATOM 650 N N . GLU A 1 81 ? 2.031 9.910 -19.635 1.00 97.62 81 GLU A N 1
ATOM 651 C CA . GLU A 1 81 ? 1.833 10.809 -20.769 1.00 97.62 81 GLU A CA 1
ATOM 652 C C . GLU A 1 81 ? 2.901 11.904 -20.865 1.00 97.62 81 GLU A C 1
ATOM 654 O O . GLU A 1 81 ? 3.065 12.510 -21.925 1.00 97.62 81 GLU A O 1
ATOM 659 N N . GLU A 1 82 ? 3.622 12.172 -19.774 1.00 98.12 82 GLU A N 1
ATOM 660 C CA . GLU A 1 82 ? 4.528 13.309 -19.694 1.00 98.12 82 GLU A CA 1
ATOM 661 C C . GLU A 1 82 ? 5.838 13.022 -20.456 1.00 98.12 82 GLU A C 1
ATOM 663 O O . GLU A 1 82 ? 6.564 12.061 -20.148 1.00 98.12 82 GLU A O 1
ATOM 668 N N . PRO A 1 83 ? 6.195 13.851 -21.459 1.00 96.25 83 PRO A N 1
ATOM 669 C CA . PRO A 1 83 ? 7.458 13.710 -22.163 1.00 96.25 83 PRO A CA 1
ATOM 670 C C . PRO A 1 83 ? 8.648 13.793 -21.208 1.00 96.25 83 PRO A C 1
ATOM 672 O O . PRO A 1 83 ? 8.604 14.437 -20.167 1.00 96.25 83 PRO A O 1
ATOM 675 N N . SER A 1 84 ? 9.769 13.196 -21.606 1.00 96.75 84 SER A N 1
ATOM 676 C CA . SER A 1 84 ? 11.041 13.197 -20.869 1.00 96.75 84 SER A CA 1
ATOM 677 C C . SER A 1 84 ? 11.084 12.427 -19.541 1.00 96.75 84 SER A C 1
ATOM 679 O O . SER A 1 84 ? 12.185 12.034 -19.170 1.00 96.75 84 SER A O 1
ATOM 681 N N . VAL A 1 85 ? 9.964 12.089 -18.888 1.00 98.31 85 VAL A N 1
ATOM 682 C CA . VAL A 1 85 ? 9.960 11.356 -17.600 1.00 98.31 85 VAL A CA 1
ATOM 683 C C . VAL A 1 85 ? 10.742 10.042 -17.682 1.00 98.31 85 VAL A C 1
ATOM 685 O O . VAL A 1 85 ? 11.708 9.830 -16.946 1.00 98.31 85 VAL A O 1
ATOM 688 N N . ILE A 1 86 ? 10.399 9.179 -18.643 1.00 98.12 86 ILE A N 1
ATOM 689 C CA . ILE A 1 86 ? 11.082 7.887 -18.836 1.00 98.12 86 ILE A CA 1
ATOM 690 C C . ILE A 1 86 ? 12.550 8.089 -19.248 1.00 98.12 86 ILE A C 1
ATOM 692 O O . ILE A 1 86 ? 13.434 7.331 -18.837 1.00 98.12 86 ILE A O 1
ATOM 696 N N . ALA A 1 87 ? 12.835 9.125 -20.044 1.00 96.81 87 ALA A N 1
ATOM 697 C CA . ALA A 1 87 ? 14.191 9.433 -20.492 1.00 96.81 87 ALA A CA 1
ATOM 698 C C . ALA A 1 87 ? 15.081 9.902 -19.329 1.00 96.81 87 ALA A C 1
ATOM 700 O O . ALA A 1 87 ? 16.207 9.422 -19.188 1.00 96.81 87 ALA A O 1
ATOM 701 N N . ALA A 1 88 ? 14.562 10.782 -18.471 1.00 97.81 88 ALA A N 1
ATOM 702 C CA . ALA A 1 88 ? 15.231 11.277 -17.276 1.00 97.81 88 ALA A CA 1
ATOM 703 C C . ALA A 1 88 ? 15.468 10.146 -16.269 1.00 97.81 88 ALA A C 1
ATOM 705 O O . ALA A 1 88 ? 16.598 9.978 -15.811 1.00 97.81 88 ALA A O 1
ATOM 706 N N . ALA A 1 89 ? 14.457 9.310 -16.004 1.00 98.06 89 ALA A N 1
ATOM 707 C CA . ALA A 1 89 ? 14.593 8.137 -15.141 1.00 98.06 89 ALA A CA 1
ATOM 708 C C . ALA A 1 89 ? 15.655 7.157 -15.672 1.00 98.06 89 ALA A C 1
ATOM 710 O O . ALA A 1 89 ? 16.516 6.703 -14.921 1.00 98.06 89 ALA A O 1
ATOM 711 N N . SER A 1 90 ? 15.667 6.896 -16.983 1.00 97.19 90 SER A N 1
ATOM 712 C CA . SER A 1 90 ? 16.675 6.038 -17.622 1.00 97.19 90 SER A CA 1
ATOM 713 C C . SER A 1 90 ? 18.088 6.612 -17.531 1.00 97.19 90 SER A C 1
ATOM 715 O O . SER A 1 90 ? 19.044 5.876 -17.273 1.00 97.19 90 SER A O 1
ATOM 717 N N . TYR A 1 91 ? 18.241 7.923 -17.727 1.00 95.81 91 TYR A N 1
ATOM 718 C CA . TYR A 1 91 ? 19.534 8.591 -17.607 1.00 95.81 91 TYR A CA 1
ATOM 719 C C . TYR A 1 91 ? 20.040 8.596 -16.160 1.00 95.81 91 TYR A C 1
ATOM 721 O O . TYR A 1 91 ? 21.186 8.217 -15.919 1.00 95.81 91 TYR A O 1
ATOM 729 N N . ALA A 1 92 ? 19.182 8.942 -15.197 1.00 96.69 92 ALA A N 1
ATOM 730 C CA . ALA A 1 92 ? 19.508 8.900 -13.776 1.00 96.69 92 ALA A CA 1
ATOM 731 C C . ALA A 1 92 ? 19.901 7.483 -13.340 1.00 96.69 92 ALA A C 1
ATOM 733 O O . ALA A 1 92 ? 20.945 7.303 -12.717 1.00 96.69 92 ALA A O 1
ATOM 734 N N . SER A 1 93 ? 19.132 6.473 -13.756 1.00 96.88 93 SER A N 1
ATOM 735 C CA . SER A 1 93 ? 19.431 5.066 -13.486 1.00 96.88 93 SER A CA 1
ATOM 736 C C . SER A 1 93 ? 20.813 4.666 -14.001 1.00 96.88 93 SER A C 1
ATOM 738 O O . SER A 1 93 ? 21.607 4.072 -13.279 1.00 96.88 93 SER A O 1
ATOM 740 N N . LYS A 1 94 ? 21.174 5.086 -15.221 1.00 95.06 94 LYS A N 1
ATOM 741 C CA . LYS A 1 94 ? 22.514 4.853 -15.773 1.00 95.06 94 LYS A CA 1
ATOM 742 C C . LYS A 1 94 ? 23.617 5.459 -14.897 1.00 95.06 94 LYS A C 1
ATOM 744 O O . LYS A 1 94 ? 24.621 4.790 -14.664 1.00 95.06 94 LYS A O 1
ATOM 749 N N . LEU A 1 95 ? 23.459 6.700 -14.429 1.00 95.75 95 LEU A N 1
ATOM 750 C CA . LEU A 1 95 ? 24.445 7.351 -13.554 1.00 95.75 95 LEU A CA 1
ATOM 751 C C . LEU A 1 95 ? 24.548 6.654 -12.192 1.00 95.75 95 LEU A C 1
ATOM 753 O O . LEU A 1 95 ? 25.649 6.418 -11.701 1.00 95.75 95 LEU A O 1
ATOM 757 N N . ILE A 1 96 ? 23.408 6.281 -11.613 1.00 97.44 96 ILE A N 1
ATOM 758 C CA . ILE A 1 96 ? 23.328 5.551 -10.345 1.00 97.44 96 ILE A CA 1
ATOM 759 C C . ILE A 1 96 ? 24.003 4.181 -10.462 1.00 97.44 96 ILE A C 1
ATOM 761 O O . ILE A 1 96 ? 24.803 3.817 -9.603 1.00 97.44 96 ILE A O 1
ATOM 765 N N . ASN A 1 97 ? 23.773 3.454 -11.555 1.00 96.19 97 ASN A N 1
ATOM 766 C CA . ASN A 1 97 ? 24.403 2.158 -11.801 1.00 96.19 97 ASN A CA 1
ATOM 767 C C . ASN A 1 97 ? 25.932 2.273 -11.922 1.00 96.19 97 ASN A C 1
ATOM 769 O O . ASN A 1 97 ? 26.645 1.419 -11.401 1.00 96.19 97 ASN A O 1
ATOM 773 N N . LEU A 1 98 ? 26.454 3.346 -12.538 1.00 94.88 98 LEU A N 1
ATOM 774 C CA . LEU A 1 98 ? 27.903 3.615 -12.569 1.00 94.88 98 LEU A CA 1
ATOM 775 C C . LEU A 1 98 ? 28.499 3.812 -11.167 1.00 94.88 98 LEU A C 1
ATOM 777 O O . LEU A 1 98 ? 29.698 3.615 -10.985 1.00 94.88 98 LEU A O 1
ATOM 781 N N . ALA A 1 99 ? 27.674 4.191 -10.191 1.00 95.44 99 ALA A N 1
ATOM 782 C CA . ALA A 1 99 ? 28.061 4.373 -8.800 1.00 95.44 99 ALA A CA 1
ATOM 783 C C . ALA A 1 99 ? 27.774 3.153 -7.902 1.00 95.44 99 ALA A C 1
ATOM 785 O O . ALA A 1 99 ? 27.924 3.248 -6.686 1.00 95.44 99 ALA A O 1
ATOM 786 N N . GLY A 1 100 ? 27.370 2.015 -8.478 1.00 95.12 100 GLY A N 1
ATOM 787 C CA . GLY A 1 100 ? 27.065 0.786 -7.735 1.00 95.12 100 GLY A CA 1
ATOM 788 C C . GLY A 1 100 ? 25.578 0.545 -7.458 1.00 95.12 100 GLY A C 1
ATOM 789 O O . GLY A 1 100 ? 25.242 -0.435 -6.801 1.00 95.12 100 GLY A O 1
ATOM 790 N N . GLY A 1 101 ? 24.682 1.385 -7.983 1.00 97.38 101 GLY A N 1
ATOM 791 C CA . GLY A 1 101 ? 23.235 1.192 -7.879 1.00 97.38 101 GLY A CA 1
ATOM 792 C C . GLY A 1 101 ? 22.591 1.880 -6.672 1.00 97.38 101 GLY A C 1
ATOM 793 O O . GLY A 1 101 ? 23.170 2.747 -6.014 1.00 97.38 101 GLY A O 1
ATOM 794 N N . THR A 1 102 ? 21.344 1.502 -6.408 1.00 98.25 102 THR A N 1
ATOM 795 C CA . THR A 1 102 ? 20.545 1.956 -5.268 1.00 98.25 102 THR A CA 1
ATOM 796 C C . THR A 1 102 ? 20.525 0.883 -4.186 1.00 98.25 102 THR A C 1
ATOM 798 O O . THR A 1 102 ? 20.341 -0.298 -4.476 1.00 98.25 102 THR A O 1
ATOM 801 N N . THR A 1 103 ? 20.651 1.283 -2.925 1.00 98.31 103 THR A N 1
ATOM 802 C CA . THR A 1 103 ? 20.347 0.421 -1.780 1.00 98.31 103 THR A CA 1
ATOM 803 C C . THR A 1 103 ? 18.997 0.794 -1.185 1.00 98.31 103 THR A C 1
ATOM 805 O O . THR A 1 103 ? 18.640 1.974 -1.142 1.00 98.31 103 THR A O 1
ATOM 808 N N . THR A 1 104 ? 18.228 -0.200 -0.741 1.00 98.19 104 THR A N 1
ATOM 809 C CA . THR A 1 104 ? 16.917 0.022 -0.117 1.00 98.19 104 THR A CA 1
ATOM 810 C C . THR A 1 104 ? 16.778 -0.725 1.196 1.00 98.19 104 THR A C 1
ATOM 812 O O . THR A 1 104 ? 17.237 -1.859 1.323 1.00 98.19 104 THR A O 1
ATOM 815 N N . ILE A 1 105 ? 16.096 -0.102 2.155 1.00 97.69 105 ILE A N 1
ATOM 816 C CA . ILE A 1 105 ? 15.779 -0.682 3.463 1.00 97.69 105 ILE A CA 1
ATOM 817 C C . ILE A 1 105 ? 14.292 -0.466 3.744 1.00 97.69 105 ILE A C 1
ATOM 819 O O . ILE A 1 105 ? 13.755 0.615 3.489 1.00 97.69 105 ILE A O 1
ATOM 823 N N . GLN A 1 106 ? 13.650 -1.497 4.287 1.00 96.00 106 GLN A N 1
ATOM 824 C CA . GLN A 1 106 ? 12.289 -1.458 4.803 1.00 96.00 106 GLN A CA 1
ATOM 825 C C . GLN A 1 106 ? 12.288 -2.113 6.185 1.00 96.00 106 GLN A C 1
ATOM 827 O O . GLN A 1 106 ? 12.559 -3.307 6.294 1.00 96.00 106 GLN A O 1
ATOM 832 N N . GLU A 1 107 ? 12.020 -1.337 7.234 1.00 94.31 107 GLU A N 1
ATOM 833 C CA . GLU A 1 107 ? 12.030 -1.865 8.607 1.00 94.31 107 GLU A CA 1
ATOM 834 C C . GLU A 1 107 ? 10.740 -2.604 8.958 1.00 94.31 107 GLU A C 1
ATOM 836 O O . GLU A 1 107 ? 10.766 -3.617 9.654 1.00 94.31 107 GLU A O 1
ATOM 841 N N . LYS A 1 108 ? 9.609 -2.104 8.456 1.00 93.75 108 LYS A N 1
ATOM 842 C CA . LYS A 1 108 ? 8.281 -2.681 8.660 1.00 93.75 108 LYS A CA 1
ATOM 843 C C . LYS A 1 108 ? 7.469 -2.635 7.366 1.00 93.75 108 LYS A C 1
ATOM 845 O O . LYS A 1 108 ? 7.702 -1.797 6.491 1.00 93.75 108 LYS A O 1
ATOM 850 N N . ARG A 1 109 ? 6.514 -3.561 7.257 1.00 96.69 109 ARG A N 1
ATOM 851 C CA . ARG A 1 109 ? 5.493 -3.607 6.203 1.00 96.69 109 ARG A CA 1
ATOM 852 C C . ARG A 1 109 ? 4.159 -3.988 6.831 1.00 96.69 109 ARG A C 1
ATOM 854 O O . ARG A 1 109 ? 3.739 -5.140 6.787 1.00 96.69 109 ARG A O 1
ATOM 861 N N . GLU A 1 110 ? 3.533 -3.011 7.464 1.00 97.31 110 GLU A N 1
ATOM 862 C CA . GLU A 1 110 ? 2.215 -3.155 8.075 1.00 97.31 110 GLU A CA 1
ATOM 863 C C . GLU A 1 110 ? 1.310 -2.019 7.608 1.00 97.31 110 GLU A C 1
ATOM 865 O O . GLU A 1 110 ? 1.755 -0.878 7.432 1.00 97.31 110 GLU A O 1
ATOM 870 N N . MET A 1 111 ? 0.032 -2.333 7.433 1.00 97.75 111 MET A N 1
ATOM 871 C CA . MET A 1 111 ? -1.002 -1.337 7.183 1.00 97.75 111 MET A CA 1
ATOM 872 C C . MET A 1 111 ? -1.627 -0.907 8.500 1.00 97.75 111 MET A C 1
ATOM 874 O O . MET A 1 111 ? -1.805 -1.734 9.393 1.00 97.75 111 MET A O 1
ATOM 878 N N . ILE A 1 112 ? -1.960 0.377 8.606 1.00 98.25 112 ILE A N 1
ATOM 879 C CA . ILE A 1 112 ? -2.560 0.970 9.801 1.00 98.25 112 ILE A CA 1
ATOM 880 C C . ILE A 1 112 ? -4.029 1.246 9.520 1.00 98.25 112 ILE A C 1
ATOM 882 O O . ILE A 1 112 ? -4.370 1.794 8.474 1.00 98.25 112 ILE A O 1
ATOM 886 N N . GLY A 1 113 ? -4.892 0.854 10.448 1.00 98.25 113 GLY A N 1
ATOM 887 C CA . GLY A 1 113 ? -6.313 1.169 10.464 1.00 98.25 113 GLY A CA 1
ATOM 888 C C . GLY A 1 113 ? -6.684 1.993 11.684 1.00 98.25 113 GLY A C 1
ATOM 889 O O . GLY A 1 113 ? -5.974 1.956 12.685 1.00 98.25 113 GLY A O 1
ATOM 890 N N . GLU A 1 114 ? -7.780 2.735 11.588 1.00 98.38 114 GLU A N 1
ATOM 891 C CA . GLU A 1 114 ? -8.218 3.701 12.591 1.00 98.38 114 GLU A CA 1
ATOM 892 C C . GLU A 1 114 ? -9.680 3.453 12.963 1.00 98.38 114 GLU A C 1
ATOM 894 O O . GLU A 1 114 ? -10.542 3.351 12.089 1.00 98.38 114 GLU A O 1
ATOM 899 N N . ILE A 1 115 ? -9.960 3.393 14.267 1.00 98.56 115 ILE A N 1
ATOM 900 C CA . ILE A 1 115 ? -11.313 3.407 14.829 1.00 98.56 115 ILE A CA 1
ATOM 901 C C . ILE A 1 115 ? -11.428 4.639 15.715 1.00 98.56 115 ILE A C 1
ATOM 903 O O . ILE A 1 115 ? -10.742 4.751 16.733 1.00 98.56 115 ILE A O 1
ATOM 907 N N . ALA A 1 116 ? -12.286 5.573 15.318 1.00 97.75 116 ALA A N 1
ATOM 908 C CA . ALA A 1 116 ? -12.504 6.799 16.071 1.00 97.75 116 ALA A CA 1
ATOM 909 C C . ALA A 1 116 ? -13.686 6.637 17.023 1.00 97.75 116 ALA A C 1
ATOM 911 O O . ALA A 1 116 ? -14.788 6.302 16.587 1.00 97.75 116 ALA A O 1
ATOM 912 N N . ILE A 1 117 ? -13.440 6.903 18.304 1.00 98.19 117 ILE A N 1
ATOM 913 C CA . ILE A 1 117 ? -14.405 6.804 19.395 1.00 98.19 117 ILE A CA 1
ATOM 914 C C . ILE A 1 117 ? -14.637 8.184 20.002 1.00 98.19 117 ILE A C 1
ATOM 916 O O . ILE A 1 117 ? -13.696 8.857 20.431 1.00 98.19 117 ILE A O 1
ATOM 920 N N . VAL A 1 118 ? -15.902 8.572 20.097 1.00 96.62 118 VAL A N 1
ATOM 921 C CA . VAL A 1 118 ? -16.361 9.827 20.698 1.00 96.62 118 VAL A CA 1
ATOM 922 C C . VAL A 1 118 ? -17.207 9.550 21.940 1.00 96.62 118 VAL A C 1
ATOM 924 O O . VAL A 1 118 ? -17.607 8.414 22.193 1.00 96.62 118 VAL A O 1
ATOM 927 N N . LYS A 1 119 ? -17.476 10.594 22.735 1.00 95.38 119 LYS A N 1
ATOM 928 C CA . LYS A 1 119 ? -18.375 10.567 23.911 1.00 95.38 119 LYS A CA 1
ATOM 929 C C . LYS A 1 119 ? -18.054 9.525 24.996 1.00 95.38 119 LYS A C 1
ATOM 931 O O . LYS A 1 119 ? -18.880 9.294 25.873 1.00 95.38 119 LYS A O 1
ATOM 936 N N . SER A 1 120 ? -16.861 8.936 24.986 1.00 96.19 120 SER A N 1
ATOM 937 C CA . SER A 1 120 ? -16.424 8.069 26.079 1.00 96.19 120 SER A CA 1
ATOM 938 C C . SER A 1 120 ? -16.290 8.892 27.373 1.00 96.19 120 SER A C 1
ATOM 940 O O . SER A 1 120 ? -15.631 9.937 27.362 1.00 96.19 120 SER A O 1
ATOM 942 N N . PRO A 1 121 ? -16.884 8.447 28.496 1.00 95.88 121 PRO A N 1
ATOM 943 C CA . PRO A 1 121 ? -16.751 9.115 29.789 1.00 95.88 121 PRO A CA 1
ATOM 944 C C . PRO A 1 121 ? -15.387 8.858 30.448 1.00 95.88 121 PRO A C 1
ATOM 946 O O . PRO A 1 121 ? -15.070 9.479 31.461 1.00 95.88 121 PRO A O 1
ATOM 949 N N . LEU A 1 122 ? -14.597 7.930 29.900 1.00 96.75 122 LEU A N 1
ATOM 950 C CA . LEU A 1 122 ? -13.326 7.494 30.460 1.00 96.75 122 LEU A CA 1
ATOM 951 C C . LEU A 1 122 ? -12.200 8.459 30.094 1.00 96.75 122 LEU A C 1
ATOM 953 O O . LEU A 1 122 ? -12.184 9.070 29.024 1.00 96.75 122 LEU A O 1
ATOM 957 N N . THR A 1 123 ? -11.207 8.551 30.967 1.00 96.31 123 THR A N 1
ATOM 958 C CA . THR A 1 123 ? -9.929 9.211 30.692 1.00 96.31 123 THR A CA 1
ATOM 959 C C . THR A 1 123 ? -9.038 8.346 29.795 1.00 96.31 123 THR A C 1
ATOM 961 O O . THR A 1 123 ? -9.184 7.125 29.736 1.00 96.31 123 THR A O 1
ATOM 964 N N . LEU A 1 124 ? -8.050 8.957 29.129 1.00 96.50 124 LEU A N 1
ATOM 965 C CA . LEU A 1 124 ? -7.106 8.225 28.274 1.00 96.50 124 LEU A CA 1
ATOM 966 C C . LEU A 1 124 ? -6.382 7.092 29.026 1.00 96.50 124 LEU A C 1
ATOM 968 O O . LEU A 1 124 ? -6.151 6.031 28.456 1.00 96.50 124 LEU A O 1
ATOM 972 N N . GLU A 1 125 ? -6.033 7.298 30.296 1.00 97.75 125 GLU A N 1
ATOM 973 C CA . GLU A 1 125 ? -5.322 6.294 31.097 1.00 97.75 125 GLU A CA 1
ATOM 974 C C . GLU A 1 125 ? -6.220 5.109 31.482 1.00 97.75 125 GLU A C 1
ATOM 976 O O . GLU A 1 125 ? -5.776 3.959 31.451 1.00 97.75 125 GLU A O 1
ATOM 981 N N . GLU A 1 126 ? -7.504 5.355 31.755 1.00 98.06 126 GLU A N 1
ATOM 982 C CA . GLU A 1 126 ? -8.494 4.289 31.945 1.00 98.06 126 GLU A CA 1
ATOM 983 C C . GLU A 1 126 ? -8.700 3.496 30.650 1.00 98.06 126 GLU A C 1
ATOM 985 O O . GLU A 1 126 ? -8.696 2.265 30.680 1.00 98.06 126 GLU A O 1
ATOM 990 N N . VAL A 1 127 ? -8.803 4.183 29.505 1.00 98.12 127 VAL A N 1
ATOM 991 C CA . VAL A 1 127 ? -8.930 3.539 28.189 1.00 98.12 127 VAL A CA 1
ATOM 992 C C . VAL A 1 127 ? -7.709 2.670 27.879 1.00 98.12 127 VAL A C 1
ATOM 994 O O . VAL A 1 127 ? -7.875 1.514 27.496 1.00 98.12 127 VAL A O 1
ATOM 997 N N . LYS A 1 128 ? -6.487 3.173 28.094 1.00 98.31 128 LYS A N 1
ATOM 998 C CA . LYS A 1 128 ? -5.250 2.391 27.915 1.00 98.31 128 LYS A CA 1
ATOM 999 C C . LYS A 1 128 ? -5.199 1.173 28.834 1.00 98.31 128 LYS A C 1
ATOM 1001 O O . LYS A 1 128 ? -4.829 0.091 28.391 1.00 98.31 128 LYS A O 1
ATOM 1006 N N . THR A 1 129 ? -5.593 1.335 30.097 1.00 98.38 129 THR A N 1
ATOM 1007 C CA . THR A 1 129 ? -5.612 0.233 31.069 1.00 98.38 129 THR A CA 1
ATOM 1008 C C . THR A 1 129 ? -6.586 -0.860 30.633 1.00 98.38 129 THR A C 1
ATOM 1010 O O . THR A 1 129 ? -6.228 -2.037 30.622 1.00 98.38 129 THR A O 1
ATOM 1013 N N . LYS A 1 130 ? -7.803 -0.482 30.221 1.00 98.38 130 LYS A N 1
ATOM 1014 C CA . LYS A 1 130 ? -8.791 -1.432 29.699 1.00 98.38 130 LYS A CA 1
ATOM 1015 C C . 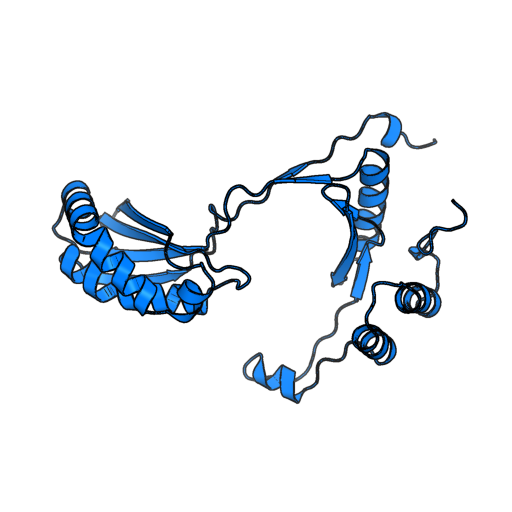LYS A 1 130 ? -8.335 -2.079 28.384 1.00 98.38 130 LYS A C 1
ATOM 1017 O O . LYS A 1 130 ? -8.542 -3.278 28.208 1.00 98.38 130 LYS A O 1
ATOM 1022 N N . LEU A 1 131 ? -7.699 -1.319 27.486 1.00 98.31 131 LEU A N 1
ATOM 1023 C CA . LEU A 1 131 ? -7.131 -1.836 26.236 1.00 98.31 131 LEU A CA 1
ATOM 1024 C C . LEU A 1 131 ? -6.111 -2.938 26.511 1.00 98.31 131 LEU A C 1
ATOM 1026 O O . LEU A 1 131 ? -6.209 -4.008 25.921 1.00 98.31 131 LEU A O 1
ATOM 1030 N N . GLU A 1 132 ? -5.186 -2.713 27.443 1.00 98.00 132 GLU A N 1
ATOM 1031 C CA . GLU A 1 132 ? -4.176 -3.712 27.794 1.00 98.00 132 GLU A CA 1
ATOM 1032 C C . GLU A 1 132 ? -4.810 -4.966 28.425 1.00 98.00 132 GLU A C 1
ATOM 1034 O O . GLU A 1 132 ? -4.453 -6.085 28.067 1.00 98.00 132 GLU A O 1
ATOM 1039 N N . GLN A 1 133 ? -5.827 -4.807 29.282 1.00 97.88 133 GLN A N 1
ATOM 1040 C CA . GLN A 1 133 ? -6.564 -5.936 29.872 1.00 97.88 133 GLN A CA 1
ATOM 1041 C C . GLN A 1 133 ? -7.316 -6.784 28.834 1.00 97.88 133 GLN A C 1
ATOM 1043 O O . GLN A 1 133 ? -7.468 -7.991 29.020 1.00 97.88 133 GLN A O 1
ATOM 1048 N N . GLN A 1 134 ? -7.807 -6.168 27.755 1.00 97.25 134 GLN A N 1
ATOM 1049 C CA . GLN A 1 134 ? -8.574 -6.847 26.704 1.00 97.25 134 GLN A CA 1
ATOM 1050 C C . GLN A 1 134 ? -7.749 -7.172 25.454 1.00 97.25 134 GLN A C 1
ATOM 1052 O O . GLN A 1 134 ? -8.284 -7.756 24.510 1.00 97.25 134 GLN A O 1
ATOM 1057 N N . ARG A 1 135 ? -6.454 -6.839 25.439 1.00 97.56 135 ARG A N 1
ATOM 1058 C CA . ARG A 1 135 ? -5.586 -6.910 24.257 1.00 97.56 135 ARG A CA 1
ATOM 1059 C C . ARG A 1 135 ? -5.630 -8.267 23.565 1.00 97.56 135 ARG A C 1
ATOM 1061 O O . ARG A 1 135 ? -5.894 -8.329 22.369 1.00 97.56 135 ARG A O 1
ATOM 1068 N N . GLU A 1 136 ? -5.451 -9.351 24.314 1.00 97.94 136 GLU A N 1
ATOM 1069 C CA . GLU A 1 136 ? -5.474 -10.720 23.774 1.00 97.94 136 GLU A CA 1
ATOM 1070 C C . GLU A 1 136 ? -6.839 -11.102 23.178 1.00 97.94 136 GLU A C 1
ATOM 1072 O O . GLU A 1 136 ? -6.923 -11.760 22.137 1.00 97.94 136 GLU A O 1
ATOM 1077 N N . SER A 1 137 ? -7.928 -10.642 23.802 1.00 98.31 137 SER A N 1
ATOM 1078 C CA . SER A 1 137 ? -9.287 -10.850 23.290 1.00 98.31 137 SER A CA 1
ATOM 1079 C C . SER A 1 137 ? -9.490 -10.108 21.967 1.00 98.31 137 SER A C 1
ATOM 1081 O O . SER A 1 137 ? -9.933 -10.700 20.983 1.00 98.31 137 SER A O 1
ATOM 1083 N N . LEU A 1 138 ? -9.078 -8.838 21.899 1.00 98.50 138 LEU A N 1
ATOM 1084 C CA . LEU A 1 138 ? -9.151 -8.027 20.680 1.00 98.50 138 LEU A CA 1
ATOM 1085 C C . LEU A 1 138 ? -8.277 -8.611 19.563 1.00 98.50 138 LEU A C 1
ATOM 1087 O O . LEU A 1 138 ? -8.717 -8.697 18.420 1.00 98.50 138 LEU A O 1
ATOM 1091 N N . PHE A 1 139 ? -7.078 -9.099 19.889 1.00 98.44 139 PHE A N 1
ATOM 1092 C CA . PHE A 1 139 ? -6.208 -9.794 18.936 1.00 98.44 139 PHE A CA 1
ATOM 1093 C C . PHE A 1 139 ? -6.873 -11.052 18.379 1.00 98.44 139 PHE A C 1
ATOM 1095 O O . PHE A 1 139 ? -6.810 -11.314 17.175 1.00 98.44 139 PHE A O 1
ATOM 1102 N N . THR A 1 140 ? -7.543 -11.816 19.239 1.00 98.44 140 THR A N 1
ATOM 1103 C CA . THR A 1 140 ? -8.291 -13.009 18.837 1.00 98.44 140 THR A CA 1
ATOM 1104 C C . THR A 1 140 ? -9.447 -12.648 17.904 1.00 98.44 140 THR A C 1
ATOM 1106 O O . THR A 1 140 ? -9.600 -13.274 16.856 1.00 98.44 140 THR A O 1
ATOM 1109 N N . ILE A 1 141 ? -10.225 -11.612 18.232 1.00 98.38 141 ILE A N 1
ATOM 1110 C CA . ILE A 1 141 ? -11.332 -11.119 17.398 1.00 98.38 141 ILE A CA 1
ATOM 1111 C C . ILE A 1 141 ? -10.815 -10.666 16.028 1.00 98.38 141 ILE A C 1
ATOM 1113 O O . ILE A 1 141 ? -11.311 -11.137 15.006 1.00 98.38 141 ILE A O 1
ATOM 1117 N N . ALA A 1 142 ? -9.774 -9.830 15.997 1.00 97.94 142 ALA A N 1
ATOM 1118 C CA . ALA A 1 142 ? -9.166 -9.333 14.764 1.00 97.94 142 ALA A CA 1
ATOM 1119 C C . ALA A 1 142 ? -8.674 -10.473 13.858 1.00 97.94 142 ALA A C 1
ATOM 1121 O O . ALA A 1 142 ? -8.969 -10.515 12.665 1.00 97.94 142 ALA A O 1
ATOM 1122 N N . ASN A 1 143 ? -7.956 -11.442 14.426 1.00 97.69 143 ASN A N 1
ATOM 1123 C CA . ASN A 1 143 ? -7.450 -12.588 13.672 1.00 97.69 143 ASN A CA 1
ATOM 1124 C C . ASN A 1 143 ? -8.577 -13.503 13.162 1.00 97.69 143 ASN A C 1
ATOM 1126 O O . ASN A 1 143 ? -8.483 -14.032 12.051 1.00 97.69 143 ASN A O 1
ATOM 1130 N N . ASN A 1 144 ? -9.657 -13.659 13.933 1.00 97.81 144 ASN A N 1
ATOM 1131 C CA . ASN A 1 144 ? -10.831 -14.437 13.536 1.00 97.81 144 ASN A CA 1
ATOM 1132 C C . ASN A 1 144 ? -11.706 -13.730 12.495 1.00 97.81 144 ASN A C 1
ATOM 1134 O O . ASN A 1 144 ? -12.394 -14.414 11.740 1.00 97.81 144 ASN A O 1
ATOM 1138 N N . ALA A 1 145 ? -11.663 -12.398 12.417 1.00 97.12 145 ALA A N 1
ATOM 1139 C CA . ALA A 1 145 ? -12.363 -11.635 11.385 1.00 97.12 145 ALA A CA 1
ATOM 1140 C C . ALA A 1 145 ? -11.801 -11.915 9.982 1.00 97.12 145 ALA A C 1
ATOM 1142 O O . ALA A 1 145 ? -12.531 -11.863 8.994 1.00 97.12 145 ALA A O 1
ATOM 1143 N N . HIS A 1 146 ? -10.512 -12.264 9.880 1.00 94.62 146 HIS A N 1
ATOM 1144 C CA . HIS A 1 146 ? -9.882 -12.585 8.601 1.00 94.62 146 HIS A CA 1
ATOM 1145 C C . HIS A 1 146 ? -8.892 -13.768 8.698 1.00 94.62 146 HIS A C 1
ATOM 1147 O O . HIS A 1 146 ? -7.689 -13.629 8.465 1.00 94.62 146 HIS A O 1
ATOM 1153 N N . PRO A 1 147 ? -9.358 -15.001 8.957 1.00 95.31 147 PRO A N 1
ATOM 1154 C CA . PRO A 1 147 ? -8.488 -16.130 9.307 1.00 95.31 147 PRO A CA 1
ATOM 1155 C C . PRO A 1 147 ? -7.544 -16.558 8.171 1.00 95.31 147 PRO A C 1
ATOM 1157 O O . PRO A 1 147 ? -6.524 -17.210 8.402 1.00 95.31 147 PRO A O 1
ATOM 1160 N N . SER A 1 148 ? -7.856 -16.202 6.922 1.00 95.44 148 SER A N 1
ATOM 1161 C CA . SER A 1 148 ? -7.021 -16.533 5.765 1.00 95.44 148 SER A CA 1
ATOM 1162 C C . SER A 1 148 ? -5.665 -15.818 5.779 1.00 95.44 148 SER A C 1
ATOM 1164 O O . SER A 1 148 ? -4.694 -16.402 5.297 1.00 95.44 148 SER A O 1
ATOM 1166 N N . ILE A 1 149 ? -5.561 -14.611 6.359 1.00 95.81 149 ILE A N 1
ATOM 1167 C CA . ILE A 1 149 ? -4.275 -13.898 6.444 1.00 95.81 149 ILE A CA 1
ATOM 1168 C C . ILE A 1 149 ? -3.392 -14.483 7.543 1.00 95.81 149 ILE A C 1
ATOM 1170 O O . ILE A 1 149 ? -2.189 -14.644 7.348 1.00 95.81 149 ILE A O 1
ATOM 1174 N N . VAL A 1 150 ? -4.001 -14.914 8.649 1.00 96.06 150 VAL A N 1
ATOM 1175 C CA . VAL A 1 150 ? -3.313 -15.600 9.751 1.00 96.06 150 VAL A CA 1
ATOM 1176 C C . VAL A 1 150 ? -2.687 -16.903 9.255 1.00 96.06 150 VAL A C 1
ATOM 1178 O O . VAL A 1 150 ? -1.508 -17.153 9.490 1.00 96.06 150 VAL A O 1
ATOM 1181 N N . LYS A 1 151 ? -3.425 -17.690 8.457 1.00 96.31 151 LYS A N 1
ATOM 1182 C CA . LYS A 1 151 ? -2.900 -18.908 7.805 1.00 96.31 151 LYS A CA 1
ATOM 1183 C C . LYS A 1 151 ? -1.704 -18.640 6.883 1.00 96.31 151 LYS A C 1
ATOM 1185 O O . LYS A 1 151 ? -0.902 -19.538 6.657 1.00 96.31 151 LYS A O 1
ATOM 1190 N N . ARG A 1 152 ? -1.579 -17.422 6.349 1.00 96.12 152 ARG A N 1
ATOM 1191 C CA . ARG A 1 152 ? -0.451 -16.972 5.514 1.00 96.12 152 ARG A CA 1
ATOM 1192 C C . ARG A 1 152 ? 0.666 -16.312 6.337 1.00 96.12 152 ARG A C 1
ATOM 1194 O O . ARG A 1 152 ? 1.587 -15.735 5.767 1.00 96.12 152 ARG A O 1
ATOM 1201 N N . GLY A 1 153 ? 0.586 -16.378 7.668 1.00 95.94 153 GLY A N 1
ATOM 1202 C CA . GLY A 1 153 ? 1.556 -15.817 8.608 1.00 95.94 153 GLY A CA 1
ATOM 1203 C C . GLY A 1 153 ? 1.424 -14.310 8.839 1.00 95.94 153 GLY A C 1
ATOM 1204 O O . GLY A 1 153 ? 2.359 -13.704 9.357 1.00 95.94 153 GLY A O 1
ATOM 1205 N N . GLY A 1 154 ? 0.334 -13.680 8.386 1.00 96.94 154 GLY A N 1
ATOM 1206 C CA . GLY A 1 154 ? 0.048 -12.252 8.574 1.00 96.94 154 GLY A CA 1
ATOM 1207 C C . GLY A 1 154 ? -0.820 -12.004 9.811 1.00 96.94 154 GLY A C 1
ATOM 1208 O O . GLY A 1 154 ? -0.655 -12.690 10.822 1.00 96.94 154 GLY A O 1
ATOM 1209 N N . GLY A 1 155 ? -1.738 -11.041 9.729 1.00 97.12 155 GLY A N 1
ATOM 1210 C CA . GLY A 1 155 ? -2.705 -10.731 10.791 1.00 97.12 155 GLY A CA 1
ATOM 1211 C C . GLY A 1 155 ? -2.304 -9.535 11.648 1.00 97.12 155 GLY A C 1
ATOM 1212 O O . GLY A 1 155 ? -1.343 -8.831 11.333 1.00 97.12 155 GLY A O 1
ATOM 1213 N N . ILE A 1 156 ? -3.064 -9.289 12.716 1.00 98.06 156 ILE A N 1
ATOM 1214 C CA . ILE A 1 156 ? -2.823 -8.153 13.616 1.00 98.06 156 ILE A CA 1
ATOM 1215 C C . ILE A 1 156 ? -1.419 -8.232 14.234 1.00 98.06 156 ILE A C 1
ATOM 1217 O O . ILE A 1 156 ? -0.886 -9.320 14.489 1.00 98.06 156 ILE A O 1
ATOM 1221 N N . ARG A 1 157 ? -0.795 -7.070 14.418 1.00 97.81 157 ARG A N 1
ATOM 1222 C CA . ARG A 1 157 ? 0.530 -6.907 15.027 1.00 97.81 157 ARG A CA 1
ATOM 1223 C C . ARG A 1 157 ? 0.456 -6.039 16.264 1.00 97.81 157 ARG A C 1
ATOM 1225 O O . ARG A 1 157 ? 1.009 -6.409 17.297 1.00 97.81 157 ARG A O 1
ATOM 1232 N N . GLU A 1 158 ? -0.280 -4.940 16.183 1.00 97.75 158 GLU A N 1
ATOM 1233 C CA . GLU A 1 158 ? -0.400 -3.998 17.284 1.00 97.75 158 GLU A CA 1
ATOM 1234 C C . GLU A 1 158 ? -1.787 -3.359 17.334 1.00 97.75 158 GLU A C 1
ATOM 1236 O O . GLU A 1 158 ? -2.453 -3.202 16.310 1.00 97.75 158 GLU A O 1
ATOM 1241 N N . ILE A 1 159 ? -2.207 -2.989 18.544 1.00 98.38 159 ILE A N 1
ATOM 1242 C CA . ILE A 1 159 ? -3.321 -2.077 18.788 1.00 98.38 159 ILE A CA 1
ATOM 1243 C C . ILE A 1 159 ? -2.869 -1.048 19.819 1.00 98.38 159 ILE A C 1
ATOM 1245 O O . ILE A 1 159 ? -2.301 -1.412 20.850 1.00 98.38 159 ILE A O 1
ATOM 1249 N N . TRP A 1 160 ? -3.101 0.229 19.549 1.00 98.31 160 TRP A N 1
ATOM 1250 C CA . TRP A 1 160 ? -2.793 1.307 20.484 1.00 98.31 160 TRP A CA 1
ATOM 1251 C C . TRP A 1 160 ? -3.838 2.408 20.386 1.00 98.31 160 TRP A C 1
ATOM 1253 O O . TRP A 1 160 ? -4.633 2.447 19.451 1.00 98.31 160 TRP A O 1
ATOM 1263 N N . VAL A 1 161 ? -3.863 3.293 21.378 1.00 98.44 161 VAL A N 1
ATOM 1264 C CA . VAL A 1 161 ? -4.851 4.367 21.461 1.00 98.44 161 VAL A CA 1
ATOM 1265 C C . VAL A 1 161 ? -4.177 5.703 21.723 1.00 98.44 161 VAL A C 1
ATOM 1267 O O . VAL A 1 161 ? -3.294 5.817 22.577 1.00 98.44 161 VAL A O 1
ATOM 1270 N N . GLU A 1 162 ? -4.632 6.730 21.015 1.00 97.88 162 GLU A N 1
ATOM 1271 C CA . GLU A 1 162 ? -4.243 8.112 21.263 1.00 97.88 162 GLU A CA 1
ATOM 1272 C C . GLU A 1 162 ? -5.464 8.968 21.592 1.00 97.88 162 GLU A C 1
ATOM 1274 O O . GLU A 1 162 ? -6.503 8.889 20.937 1.00 97.88 162 GLU A O 1
ATOM 1279 N N . GLY A 1 163 ? -5.314 9.829 22.598 1.00 96.75 163 GLY A N 1
ATOM 1280 C CA . GLY A 1 163 ? -6.263 10.901 22.863 1.00 96.75 163 GLY A CA 1
ATOM 1281 C C . GLY A 1 163 ? -6.040 12.052 21.894 1.00 96.75 163 GLY A C 1
ATOM 1282 O O . GLY A 1 163 ? -4.921 12.544 21.741 1.00 96.75 163 GLY A O 1
ATOM 1283 N N . LYS A 1 164 ? -7.117 12.498 21.264 1.00 95.12 164 LYS A N 1
ATOM 1284 C CA . LYS A 1 164 ? -7.154 13.677 20.409 1.00 95.12 164 LYS A CA 1
ATOM 1285 C C . LYS A 1 164 ? -8.168 14.664 20.971 1.00 95.12 164 LYS A C 1
ATOM 1287 O O . LYS A 1 164 ? -9.078 14.312 21.722 1.00 95.12 164 LYS A O 1
ATOM 1292 N N . SER A 1 165 ? -7.999 15.927 20.620 1.00 90.50 165 SER A N 1
ATOM 1293 C CA . SER A 1 165 ? -8.920 16.982 21.017 1.00 90.50 165 SER A CA 1
ATOM 1294 C C . SER A 1 165 ? -9.094 17.968 19.884 1.00 90.50 165 SER A C 1
ATOM 1296 O O . SER A 1 165 ? -8.119 18.373 19.253 1.00 90.50 165 SER A O 1
ATOM 1298 N N . THR A 1 166 ? -10.333 18.378 19.671 1.00 86.38 166 THR A N 1
ATOM 1299 C CA . THR A 1 166 ? -10.670 19.602 18.951 1.00 86.38 166 THR A CA 1
ATOM 1300 C C . THR A 1 166 ? -11.032 20.690 19.961 1.00 86.38 166 THR A C 1
ATOM 1302 O O . THR A 1 166 ? -11.133 20.425 21.160 1.00 86.38 166 THR A O 1
ATOM 1305 N N . ASP A 1 167 ? -11.316 21.897 19.477 1.00 84.31 167 ASP A N 1
ATOM 1306 C CA . ASP A 1 167 ? -11.873 22.972 20.308 1.00 84.31 167 ASP A CA 1
ATOM 1307 C C . ASP A 1 167 ? -13.233 22.602 20.935 1.00 84.31 167 ASP A C 1
ATOM 1309 O O . ASP A 1 167 ? -13.678 23.252 21.879 1.00 84.31 167 ASP A O 1
ATOM 1313 N N . LYS A 1 168 ? -13.917 21.579 20.398 1.00 76.44 168 LYS A N 1
ATOM 1314 C CA . LYS A 1 168 ? -15.290 21.207 20.766 1.00 76.44 168 LYS A CA 1
ATOM 1315 C C . LYS A 1 168 ? -15.376 19.935 21.601 1.00 76.44 168 LYS A C 1
ATOM 1317 O O . LYS A 1 168 ? -16.215 19.865 22.492 1.00 76.44 168 LYS A O 1
ATOM 1322 N N . GLU A 1 169 ? -14.535 18.939 21.327 1.00 85.88 169 GLU A N 1
ATOM 1323 C CA . GLU A 1 169 ? -14.569 17.668 22.053 1.00 85.88 169 GLU A CA 1
ATOM 1324 C C . GLU A 1 169 ? -13.223 16.946 22.090 1.00 85.88 169 GLU A C 1
ATOM 1326 O O . GLU A 1 169 ? -12.352 17.144 21.237 1.00 85.88 169 GLU A O 1
ATOM 1331 N N . LYS A 1 170 ? -13.096 16.057 23.076 1.00 91.06 170 LYS A N 1
ATOM 1332 C CA . LYS A 1 170 ? -12.050 15.039 23.136 1.00 91.06 170 LYS A CA 1
ATOM 1333 C C . LYS A 1 170 ? -12.579 13.745 22.532 1.00 91.06 170 LYS A C 1
ATOM 1335 O O . LYS A 1 170 ? -13.727 13.384 22.771 1.00 91.06 170 LYS A O 1
ATOM 1340 N N . PHE A 1 171 ? -11.720 13.048 21.806 1.00 96.38 171 PHE A N 1
ATOM 1341 C CA . PHE A 1 171 ? -12.019 11.761 21.192 1.00 96.38 171 PHE A CA 1
ATOM 1342 C C . PHE A 1 171 ? -10.782 10.864 21.232 1.00 96.38 171 PHE A C 1
ATOM 1344 O O . PHE A 1 171 ? -9.665 11.328 21.478 1.00 96.38 171 PHE A O 1
ATOM 1351 N N . TYR A 1 172 ? -10.978 9.573 21.005 1.00 98.00 172 TYR A N 1
ATOM 1352 C CA . TYR A 1 172 ? -9.913 8.579 20.990 1.00 98.00 172 TYR A CA 1
ATOM 1353 C C . TYR A 1 172 ? -9.794 7.973 19.600 1.00 98.00 172 TYR A C 1
ATOM 1355 O O . TYR A 1 172 ? -10.805 7.635 18.989 1.00 98.00 172 TYR A O 1
ATOM 1363 N N . ILE A 1 173 ? -8.567 7.813 19.111 1.00 98.19 173 ILE A N 1
ATOM 1364 C CA . ILE A 1 173 ? -8.296 7.008 17.919 1.00 98.19 173 ILE A CA 1
ATOM 1365 C C . ILE A 1 173 ? -7.601 5.733 18.363 1.00 98.19 173 ILE A C 1
ATOM 1367 O O . ILE A 1 173 ? -6.511 5.788 18.934 1.00 98.19 173 ILE A O 1
ATOM 1371 N N . PHE A 1 174 ? -8.241 4.599 18.099 1.00 98.56 174 PHE A N 1
ATOM 1372 C CA . PHE A 1 174 ? -7.619 3.289 18.190 1.00 98.56 174 PHE A CA 1
ATOM 1373 C C . PHE A 1 174 ? -6.978 2.974 16.853 1.00 98.56 174 PHE A C 1
ATOM 1375 O O . PHE A 1 174 ? -7.656 2.874 15.832 1.00 98.56 174 PHE A O 1
ATOM 1382 N N . TYR A 1 175 ? -5.670 2.813 16.877 1.00 98.62 175 TYR A N 1
ATOM 1383 C CA . TYR A 1 175 ? -4.897 2.391 15.733 1.00 98.62 175 TYR A CA 1
ATOM 1384 C C . TYR A 1 175 ? -4.665 0.890 15.806 1.00 98.62 175 TYR A C 1
ATOM 1386 O O . TYR A 1 175 ? -4.354 0.354 16.870 1.00 98.62 175 TYR A O 1
ATOM 1394 N N . VAL A 1 176 ? -4.785 0.220 14.668 1.00 98.38 176 VAL A N 1
ATOM 1395 C CA . VAL A 1 176 ? -4.526 -1.213 14.527 1.00 98.38 176 VAL A CA 1
ATOM 1396 C C . VAL A 1 176 ? -3.517 -1.401 13.407 1.00 98.38 176 VAL A C 1
ATOM 1398 O O . VAL A 1 176 ? -3.787 -0.983 12.282 1.00 98.38 176 VAL A O 1
ATOM 1401 N N . SER A 1 177 ? -2.374 -2.036 13.677 1.00 98.19 177 SER A N 1
ATOM 1402 C CA . SER A 1 177 ? -1.440 -2.431 12.620 1.00 98.19 177 SER A CA 1
ATOM 1403 C C . SER A 1 177 ? -1.616 -3.899 12.244 1.00 98.19 177 SER A C 1
ATOM 1405 O O . SER A 1 177 ? -1.763 -4.779 13.098 1.00 98.19 177 SER A O 1
ATOM 1407 N N . VAL A 1 178 ? -1.624 -4.172 10.940 1.00 98.00 178 VAL A N 1
ATOM 1408 C CA . VAL A 1 178 ? -1.845 -5.507 10.376 1.00 98.00 178 VAL A CA 1
ATOM 1409 C C . VAL A 1 178 ? -0.771 -5.810 9.341 1.00 98.00 178 VAL A C 1
ATOM 1411 O O . VAL A 1 178 ? -0.530 -5.031 8.420 1.00 98.00 178 VAL A O 1
ATOM 1414 N N . ASP A 1 179 ? -0.157 -6.984 9.460 1.00 97.75 179 ASP A N 1
ATOM 1415 C CA . ASP A 1 179 ? 0.696 -7.557 8.422 1.00 97.75 179 ASP A CA 1
ATOM 1416 C C . ASP A 1 179 ? -0.192 -8.178 7.339 1.00 97.75 179 ASP A C 1
ATOM 1418 O O . ASP A 1 179 ? -0.824 -9.228 7.527 1.00 97.75 179 ASP A O 1
ATOM 1422 N N . THR A 1 180 ? -0.246 -7.492 6.201 1.00 96.25 180 THR A N 1
ATOM 1423 C CA . THR A 1 180 ? -1.097 -7.832 5.060 1.00 96.25 180 THR A CA 1
ATOM 1424 C C . THR A 1 180 ? -0.413 -8.752 4.048 1.00 96.25 180 THR A C 1
ATOM 1426 O O . THR A 1 180 ? -1.018 -9.111 3.031 1.00 96.25 180 THR A O 1
ATOM 1429 N N . LYS A 1 181 ? 0.831 -9.171 4.326 1.00 95.81 181 LYS A N 1
ATOM 1430 C CA . LYS A 1 181 ? 1.700 -9.890 3.389 1.00 95.81 181 LYS A CA 1
ATOM 1431 C C . LYS A 1 181 ? 1.770 -9.167 2.043 1.00 95.81 181 LYS A C 1
ATOM 1433 O O . LYS A 1 181 ? 2.120 -7.993 1.981 1.00 95.81 181 LYS A O 1
ATOM 1438 N N . GLU A 1 182 ? 1.444 -9.864 0.960 1.00 94.94 182 GLU A N 1
ATOM 1439 C CA . GLU A 1 182 ? 1.557 -9.323 -0.394 1.00 94.94 182 GLU A CA 1
ATOM 1440 C C . GLU A 1 182 ? 0.334 -8.522 -0.848 1.00 94.94 182 GLU A C 1
ATOM 1442 O O . GLU A 1 182 ? 0.395 -7.853 -1.875 1.00 94.94 182 GLU A O 1
ATOM 1447 N N . ALA A 1 183 ? -0.771 -8.549 -0.098 1.00 93.81 183 ALA A N 1
ATOM 1448 C CA . ALA A 1 183 ? -1.925 -7.717 -0.412 1.00 93.81 183 ALA A CA 1
ATOM 1449 C C . ALA A 1 183 ? -1.698 -6.279 0.073 1.00 93.81 183 ALA A C 1
ATOM 1451 O O . ALA A 1 183 ? -1.108 -6.063 1.132 1.00 93.81 183 ALA A O 1
ATOM 1452 N N . MET A 1 184 ? -2.262 -5.296 -0.638 1.00 92.88 184 MET A N 1
ATOM 1453 C CA . MET A 1 184 ? -2.409 -3.944 -0.079 1.00 92.88 184 MET A CA 1
ATOM 1454 C C . MET A 1 184 ? -3.272 -3.984 1.190 1.00 92.88 184 MET A C 1
ATO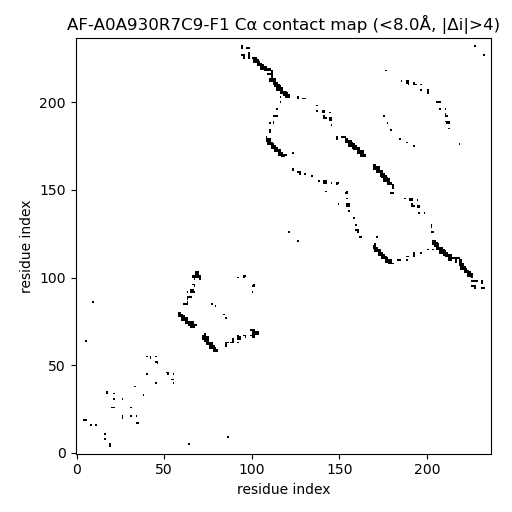M 1456 O O . MET A 1 184 ? -2.956 -3.332 2.168 1.00 92.88 184 MET A O 1
ATOM 1460 N N . GLY A 1 185 ? -4.333 -4.798 1.201 1.00 91.75 185 GLY A N 1
ATOM 1461 C CA . GLY A 1 185 ? -5.056 -5.142 2.427 1.00 91.75 185 GLY A CA 1
ATOM 1462 C C . GLY A 1 185 ? -6.161 -4.178 2.860 1.00 91.75 185 GLY A C 1
ATOM 1463 O O . GLY A 1 185 ? -6.666 -4.359 3.958 1.00 91.75 185 GLY A O 1
ATOM 1464 N N . ALA A 1 186 ? -6.588 -3.226 2.021 1.00 93.00 186 ALA A N 1
ATOM 1465 C CA . ALA A 1 186 ? -7.664 -2.280 2.349 1.00 93.00 186 ALA A CA 1
ATOM 1466 C C . ALA A 1 186 ? -8.953 -2.976 2.839 1.00 93.00 186 ALA A C 1
ATOM 1468 O O . ALA A 1 186 ? -9.375 -2.760 3.971 1.00 93.00 186 ALA A O 1
ATOM 1469 N N . ASN A 1 187 ? -9.526 -3.882 2.036 1.00 93.12 187 ASN A N 1
ATOM 1470 C CA . ASN A 1 187 ? -10.760 -4.595 2.404 1.00 93.12 187 ASN A CA 1
ATOM 1471 C C . ASN A 1 187 ? -10.579 -5.450 3.664 1.00 93.12 187 ASN A C 1
ATOM 1473 O O . ASN A 1 187 ? -11.421 -5.439 4.551 1.00 93.12 187 ASN A O 1
ATOM 1477 N N . MET A 1 188 ? -9.454 -6.162 3.755 1.00 94.62 188 MET A N 1
ATOM 1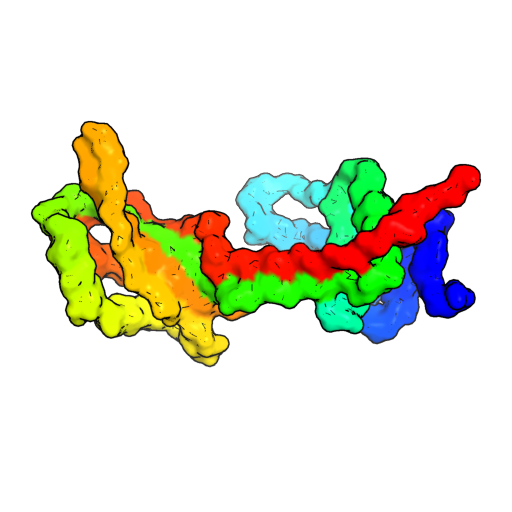478 C CA . MET A 1 188 ? -9.130 -7.000 4.909 1.00 94.62 188 MET A CA 1
ATOM 1479 C C . MET A 1 188 ? -9.017 -6.182 6.194 1.00 94.62 188 MET A C 1
ATOM 1481 O O . MET A 1 188 ? -9.522 -6.599 7.231 1.00 94.62 188 MET A O 1
ATOM 1485 N N . LEU A 1 189 ? -8.351 -5.031 6.127 1.00 96.38 189 LEU A N 1
ATOM 1486 C CA . LEU A 1 189 ? -8.180 -4.152 7.267 1.00 96.38 189 LEU A CA 1
ATOM 1487 C C . LEU A 1 189 ? -9.528 -3.570 7.693 1.00 96.38 189 LEU A C 1
ATOM 1489 O O . LEU A 1 189 ? -9.845 -3.653 8.869 1.00 96.38 189 LEU A O 1
ATOM 1493 N N . ASN A 1 190 ? -10.366 -3.109 6.759 1.00 96.75 190 ASN A N 1
ATOM 1494 C CA . ASN A 1 190 ? -11.716 -2.638 7.084 1.00 96.75 190 ASN A CA 1
ATOM 1495 C C . ASN A 1 190 ? -12.557 -3.726 7.768 1.00 96.75 190 ASN A C 1
ATOM 1497 O O . ASN A 1 190 ? -13.124 -3.464 8.820 1.00 96.75 190 ASN A O 1
ATOM 1501 N N . THR A 1 191 ? -12.549 -4.967 7.266 1.00 97.38 191 THR A N 1
ATOM 1502 C CA . THR A 1 191 ? -13.240 -6.093 7.922 1.00 97.38 191 THR A CA 1
ATOM 1503 C C . THR A 1 191 ? -12.724 -6.352 9.343 1.00 97.38 191 THR A C 1
ATOM 1505 O O . THR A 1 191 ? -13.508 -6.634 10.248 1.00 97.38 191 THR A O 1
ATOM 1508 N N . ILE A 1 192 ? -11.409 -6.251 9.564 1.00 97.88 192 ILE A N 1
ATOM 1509 C CA . ILE A 1 192 ? -10.819 -6.377 10.904 1.00 97.88 192 ILE A CA 1
ATOM 1510 C C . ILE A 1 192 ? -11.285 -5.231 11.809 1.00 97.88 192 ILE A C 1
ATOM 1512 O O . ILE A 1 192 ? -11.667 -5.483 12.949 1.00 97.88 192 ILE A O 1
ATOM 1516 N N . LEU A 1 193 ? -11.270 -3.989 11.319 1.00 98.38 193 LEU A N 1
ATOM 1517 C CA . LEU A 1 193 ? -11.684 -2.822 12.097 1.00 98.38 193 LEU A CA 1
ATOM 1518 C C . LEU A 1 193 ? -13.174 -2.890 12.448 1.00 98.38 193 LEU A C 1
ATOM 1520 O O . LEU A 1 193 ? -13.517 -2.698 13.608 1.00 98.38 193 LEU A O 1
ATOM 1524 N N . GLU A 1 194 ? -14.039 -3.242 11.493 1.00 97.88 194 GLU A N 1
ATOM 1525 C CA . GLU A 1 194 ? -15.479 -3.451 11.704 1.00 97.88 194 GLU A CA 1
ATOM 1526 C C . GLU A 1 194 ? -15.748 -4.474 12.817 1.00 97.88 194 GLU A C 1
ATOM 1528 O O . GLU A 1 194 ? -16.568 -4.230 13.701 1.00 97.88 194 GLU A O 1
ATOM 1533 N N . ALA A 1 195 ? -15.008 -5.588 12.837 1.00 98.31 195 ALA A N 1
ATOM 1534 C CA . ALA A 1 195 ? -15.128 -6.599 13.888 1.00 98.31 195 ALA A CA 1
ATOM 1535 C C . ALA A 1 195 ? -14.666 -6.104 15.273 1.00 98.31 195 ALA A C 1
ATOM 1537 O O . ALA A 1 195 ? -15.084 -6.650 16.296 1.00 98.31 195 ALA A O 1
ATOM 1538 N N . LEU A 1 196 ? -13.807 -5.084 15.318 1.00 98.56 196 LEU A N 1
ATOM 1539 C CA . LEU A 1 196 ? -13.298 -4.479 16.547 1.00 98.56 196 LEU A CA 1
ATOM 1540 C C . LEU A 1 196 ? -14.158 -3.315 17.057 1.00 98.56 196 LEU A C 1
ATOM 1542 O O . LEU A 1 196 ? -14.010 -2.958 18.226 1.00 98.56 196 LEU A O 1
ATOM 1546 N N . VAL A 1 197 ? -15.071 -2.762 16.246 1.00 98.62 197 VAL A N 1
ATOM 1547 C CA . VAL A 1 197 ? -15.925 -1.621 16.631 1.00 98.62 197 VAL A CA 1
ATOM 1548 C C . VAL A 1 197 ? -16.708 -1.917 17.909 1.00 98.62 197 VAL A C 1
ATOM 1550 O O . VAL A 1 197 ? -16.476 -1.260 18.920 1.00 98.62 197 VAL A O 1
ATOM 1553 N N . SER A 1 198 ? -17.582 -2.930 17.909 1.00 98.38 198 SER A N 1
ATOM 1554 C CA . SER A 1 198 ? -18.447 -3.196 19.069 1.00 98.38 198 SER A CA 1
ATOM 1555 C C . SER A 1 198 ? -17.670 -3.548 20.350 1.00 98.38 198 SER A C 1
ATOM 1557 O O . SER A 1 198 ? -18.026 -3.038 21.413 1.00 98.38 198 SER A O 1
ATOM 1559 N N . PRO A 1 199 ? -16.594 -4.365 20.308 1.00 98.31 199 PRO A N 1
ATOM 1560 C CA . PRO A 1 199 ? -15.727 -4.567 21.470 1.00 98.31 199 PRO A CA 1
ATOM 1561 C C . PRO A 1 199 ? -15.096 -3.277 22.006 1.00 98.31 199 PRO A C 1
ATOM 1563 O O . PRO A 1 199 ? -15.039 -3.091 23.220 1.00 98.31 199 PRO A O 1
ATOM 1566 N N . ILE A 1 200 ? -14.636 -2.379 21.130 1.00 98.50 200 ILE A N 1
ATOM 1567 C CA . ILE A 1 200 ? -14.002 -1.118 21.536 1.00 98.50 200 ILE A CA 1
ATOM 1568 C C . ILE A 1 200 ? -15.036 -0.128 22.091 1.00 98.50 200 ILE A C 1
ATOM 1570 O O . ILE A 1 200 ? -14.755 0.545 23.085 1.00 98.50 200 ILE A O 1
ATOM 1574 N N . GLU A 1 201 ? -16.239 -0.057 21.523 1.00 98.50 201 GLU A N 1
ATOM 1575 C CA . GLU A 1 201 ? -17.346 0.728 22.088 1.00 98.50 201 GLU A CA 1
ATOM 1576 C C . GLU A 1 201 ? -17.683 0.253 23.508 1.00 98.50 201 GLU A C 1
ATOM 1578 O O . GLU A 1 201 ? -17.703 1.057 24.437 1.00 98.50 201 GLU A O 1
ATOM 1583 N N . ALA A 1 202 ? -17.830 -1.061 23.712 1.00 98.06 202 ALA A N 1
ATOM 1584 C CA . ALA A 1 202 ? -18.085 -1.640 25.033 1.00 98.06 202 ALA A CA 1
ATOM 1585 C C . ALA A 1 202 ? -16.919 -1.438 26.020 1.00 98.06 202 ALA A C 1
ATOM 1587 O O . ALA A 1 202 ? -17.128 -1.293 27.223 1.00 98.06 202 ALA A O 1
ATOM 1588 N N . LEU A 1 203 ? -15.677 -1.430 25.532 1.00 97.50 203 LEU A N 1
ATOM 1589 C CA . LEU A 1 203 ? -14.492 -1.148 26.340 1.00 97.50 203 LEU A CA 1
ATOM 1590 C C . LEU A 1 203 ? -14.501 0.298 26.848 1.00 97.50 203 LEU A C 1
ATOM 1592 O O . LEU A 1 203 ? -14.180 0.560 28.012 1.00 97.50 203 LEU A O 1
ATOM 1596 N N . THR A 1 204 ? -14.847 1.231 25.966 1.00 97.62 204 THR A N 1
ATOM 1597 C CA . THR A 1 204 ? -14.723 2.674 26.193 1.00 97.62 204 THR A CA 1
ATOM 1598 C C . THR A 1 204 ? -15.976 3.338 26.745 1.00 97.62 204 THR A C 1
ATOM 1600 O O . THR A 1 204 ? -15.879 4.482 27.188 1.00 97.62 204 THR A O 1
ATOM 1603 N N . ASP A 1 205 ? -17.126 2.667 26.712 1.00 97.56 205 ASP A N 1
ATOM 1604 C CA . ASP A 1 205 ? -18.438 3.273 26.965 1.00 97.56 205 ASP A CA 1
ATOM 1605 C C . ASP A 1 205 ? -18.693 4.488 26.040 1.00 97.56 205 ASP A C 1
ATOM 1607 O O . ASP A 1 205 ? -19.294 5.484 26.440 1.00 97.56 205 ASP A O 1
ATOM 1611 N N . GLY A 1 206 ? -18.158 4.430 24.813 1.00 96.69 206 GLY A N 1
ATOM 1612 C CA . GLY A 1 206 ? -18.228 5.482 23.795 1.00 96.69 206 GLY A CA 1
ATOM 1613 C C . GLY A 1 206 ? -18.910 5.021 22.506 1.00 96.69 206 GLY A C 1
ATOM 1614 O O . GLY A 1 206 ? -19.371 3.889 22.399 1.00 96.69 206 GLY A O 1
ATOM 1615 N N . GLU A 1 207 ? -18.954 5.911 21.516 1.00 97.75 207 GLU A N 1
ATOM 1616 C CA . GLU A 1 207 ? -19.588 5.674 20.212 1.00 97.75 207 GLU A CA 1
ATOM 1617 C C . GLU A 1 207 ? -18.542 5.722 19.092 1.00 97.75 207 GLU A C 1
ATOM 1619 O O . GLU A 1 207 ? -17.731 6.652 19.041 1.00 97.75 207 GLU A O 1
ATOM 1624 N N . SER A 1 208 ? -18.561 4.755 18.176 1.00 97.50 208 SER A N 1
ATOM 1625 C CA . SER A 1 208 ? -17.721 4.778 16.980 1.00 97.50 208 SER A CA 1
ATOM 1626 C C . SER A 1 208 ? -18.314 5.671 15.893 1.00 97.50 208 SER A C 1
ATOM 1628 O O . SER A 1 208 ? -19.508 5.621 15.607 1.00 97.50 208 SER A O 1
ATOM 1630 N N . ILE A 1 209 ? -17.465 6.478 15.251 1.00 96.38 209 ILE A N 1
ATOM 1631 C CA . ILE A 1 209 ? -17.861 7.308 14.097 1.00 96.38 209 ILE A CA 1
ATOM 1632 C C . ILE A 1 209 ? -17.298 6.791 12.772 1.00 96.38 209 ILE A C 1
ATOM 1634 O O . ILE A 1 209 ? -17.863 7.055 11.713 1.00 96.38 209 ILE A O 1
ATOM 1638 N N . MET A 1 210 ? -16.166 6.087 12.821 1.00 96.75 210 MET A N 1
ATOM 1639 C CA . MET A 1 210 ? -15.519 5.503 11.652 1.00 96.75 210 MET A CA 1
ATOM 1640 C C . MET A 1 210 ? -14.609 4.349 12.060 1.00 96.75 210 MET A C 1
ATOM 1642 O O . MET A 1 210 ? -14.037 4.354 13.152 1.00 96.75 210 MET A O 1
ATOM 1646 N N . ALA A 1 211 ? -14.451 3.413 11.131 1.00 97.81 211 ALA A N 1
ATOM 1647 C CA . ALA A 1 211 ? -13.540 2.283 11.187 1.00 97.81 211 ALA A CA 1
ATOM 1648 C C . ALA A 1 211 ? -12.975 2.086 9.774 1.00 97.81 211 ALA A C 1
ATOM 1650 O O . ALA A 1 211 ? -13.651 1.543 8.903 1.00 97.81 211 ALA A O 1
ATOM 1651 N N . ILE A 1 212 ? -11.788 2.625 9.505 1.00 98.00 212 ILE A N 1
ATOM 1652 C CA . ILE A 1 212 ? -11.254 2.719 8.140 1.00 98.00 212 ILE A CA 1
ATOM 1653 C C . ILE A 1 212 ? -9.732 2.597 8.120 1.00 98.00 212 ILE A C 1
ATOM 1655 O O . ILE A 1 212 ? -9.053 2.986 9.070 1.00 98.00 212 ILE A O 1
ATOM 1659 N N . LEU A 1 213 ? -9.171 2.062 7.032 1.00 97.38 213 LEU A N 1
ATOM 1660 C CA . LEU A 1 213 ? -7.726 2.120 6.825 1.00 97.38 213 LEU A CA 1
ATOM 1661 C C . LEU A 1 213 ? -7.193 3.564 6.800 1.00 97.38 213 LEU A C 1
ATOM 1663 O O . LEU A 1 213 ? -7.845 4.484 6.306 1.00 97.38 213 LEU A O 1
ATOM 1667 N N . SER A 1 214 ? -5.954 3.733 7.248 1.00 97.31 214 SER A N 1
ATOM 1668 C CA . SER A 1 214 ? -5.193 4.966 7.103 1.00 97.31 214 SER A CA 1
ATOM 1669 C C . SER A 1 214 ? -4.257 4.863 5.903 1.00 97.31 214 SER A C 1
ATOM 1671 O O . SER A 1 214 ? -3.425 3.958 5.814 1.00 97.31 214 SER A O 1
ATOM 1673 N N . ASN A 1 215 ? -4.354 5.822 4.980 1.00 96.94 215 ASN A N 1
ATOM 1674 C CA . ASN A 1 215 ? -3.384 5.956 3.887 1.00 96.94 215 ASN A CA 1
ATOM 1675 C C . ASN A 1 215 ? -2.043 6.541 4.366 1.00 96.94 215 ASN A C 1
ATOM 1677 O O . ASN A 1 215 ? -1.056 6.496 3.630 1.00 96.94 215 ASN A O 1
ATOM 1681 N N . LEU A 1 216 ? -1.975 7.062 5.598 1.00 96.62 216 LEU A N 1
ATOM 1682 C CA . LEU A 1 216 ? -0.726 7.476 6.232 1.00 96.62 216 LEU A CA 1
ATOM 1683 C C . LEU A 1 216 ? 0.022 6.235 6.754 1.00 96.62 216 LEU A C 1
ATOM 1685 O O . LEU A 1 216 ? 0.102 5.979 7.952 1.00 96.62 216 LEU A O 1
ATOM 1689 N N . ALA A 1 217 ? 0.559 5.438 5.828 1.00 94.44 217 ALA A N 1
ATOM 1690 C CA . ALA A 1 217 ? 1.179 4.140 6.097 1.00 94.44 217 ALA A CA 1
ATOM 1691 C C . ALA A 1 217 ? 2.604 4.262 6.680 1.00 94.44 217 ALA A C 1
ATOM 1693 O O . ALA A 1 217 ? 3.585 3.805 6.091 1.00 94.44 217 ALA A O 1
ATOM 1694 N N . THR A 1 218 ? 2.733 4.878 7.857 1.00 96.19 218 THR A N 1
ATOM 1695 C CA . THR A 1 218 ? 4.024 5.102 8.535 1.00 96.19 218 THR A CA 1
ATOM 1696 C C . THR A 1 218 ? 4.752 3.805 8.909 1.00 96.19 218 THR A C 1
ATOM 1698 O O . THR A 1 218 ? 5.981 3.790 8.928 1.00 96.19 218 THR A O 1
ATOM 1701 N N . ASN A 1 219 ? 4.035 2.689 9.094 1.00 96.19 219 ASN A N 1
ATOM 1702 C CA . ASN A 1 219 ? 4.624 1.355 9.292 1.00 96.19 219 ASN A CA 1
ATOM 1703 C C . ASN A 1 219 ? 5.016 0.641 7.979 1.00 96.19 219 ASN A C 1
ATOM 1705 O O . ASN A 1 219 ? 5.334 -0.548 8.001 1.00 96.19 219 ASN A O 1
ATOM 1709 N N . SER A 1 220 ? 4.989 1.332 6.837 1.00 96.38 220 SER A N 1
ATOM 1710 C CA . SER A 1 220 ? 5.367 0.786 5.524 1.00 96.38 220 SER A CA 1
ATOM 1711 C C . SER A 1 220 ? 6.365 1.677 4.772 1.00 96.38 220 SER A C 1
ATOM 1713 O O . SER A 1 220 ? 6.439 1.647 3.544 1.00 96.38 220 SER A O 1
ATOM 1715 N N . VAL A 1 221 ? 7.157 2.474 5.496 1.00 97.50 221 VAL A N 1
ATOM 1716 C CA . VAL A 1 221 ? 8.179 3.347 4.901 1.00 97.50 221 VAL A CA 1
ATOM 1717 C C . VAL A 1 221 ? 9.316 2.524 4.291 1.00 97.50 221 VAL A C 1
ATOM 1719 O O . VAL A 1 221 ? 9.890 1.642 4.932 1.00 97.50 221 VAL A O 1
ATOM 1722 N N . VAL A 1 222 ? 9.677 2.870 3.055 1.00 98.00 222 VAL A N 1
ATOM 1723 C CA . VAL A 1 222 ? 10.847 2.340 2.348 1.00 98.00 222 VAL A CA 1
ATOM 1724 C C . VAL A 1 222 ? 11.820 3.482 2.092 1.00 98.00 222 VAL A C 1
ATOM 1726 O O . VAL A 1 222 ? 11.454 4.502 1.511 1.00 98.00 222 VAL A O 1
ATOM 1729 N N . THR A 1 223 ? 13.075 3.298 2.493 1.00 98.19 223 THR A N 1
ATOM 1730 C CA . THR A 1 223 ? 14.152 4.255 2.214 1.00 98.19 223 THR A CA 1
ATOM 1731 C C . THR A 1 223 ? 15.000 3.741 1.060 1.00 98.19 223 THR A C 1
ATOM 1733 O O . THR A 1 223 ? 15.478 2.610 1.114 1.00 98.19 223 THR A O 1
ATOM 1736 N N . ALA A 1 224 ? 15.228 4.579 0.047 1.00 98.06 224 ALA A N 1
ATOM 1737 C CA . ALA A 1 224 ? 16.142 4.316 -1.063 1.00 98.06 224 ALA A CA 1
ATOM 1738 C C . ALA A 1 224 ? 17.324 5.296 -1.029 1.00 98.06 224 ALA A C 1
ATOM 1740 O O . ALA A 1 224 ? 17.138 6.494 -0.812 1.00 98.06 224 ALA A O 1
ATOM 1741 N N . ARG A 1 225 ? 18.545 4.803 -1.256 1.00 98.19 225 ARG A N 1
ATOM 1742 C CA . ARG A 1 225 ? 19.777 5.601 -1.220 1.00 98.19 225 ARG A CA 1
ATOM 1743 C C . ARG A 1 225 ? 20.682 5.274 -2.404 1.00 98.19 225 ARG A C 1
ATOM 1745 O O . ARG A 1 225 ? 20.909 4.114 -2.722 1.00 98.19 225 ARG A O 1
ATOM 1752 N N . CYS A 1 226 ? 21.267 6.303 -3.008 1.00 97.50 226 CYS A N 1
ATOM 1753 C CA . CYS A 1 226 ? 22.415 6.182 -3.905 1.00 97.50 226 CYS A CA 1
ATOM 1754 C C . CYS A 1 226 ? 23.499 7.185 -3.484 1.00 97.50 226 CYS A C 1
ATOM 1756 O O . CYS A 1 226 ? 23.225 8.128 -2.738 1.00 97.50 226 CYS A O 1
ATOM 1758 N N . VAL A 1 227 ? 24.740 6.970 -3.922 1.00 96.75 227 VAL A N 1
ATOM 1759 C CA . VAL A 1 227 ? 25.866 7.869 -3.635 1.00 96.75 227 VAL A CA 1
ATOM 1760 C C . VAL A 1 227 ? 26.624 8.109 -4.929 1.00 96.75 227 VAL A C 1
ATOM 1762 O O . VAL A 1 227 ? 27.244 7.197 -5.456 1.00 96.75 227 VAL A O 1
ATOM 1765 N N . LEU A 1 228 ? 26.582 9.337 -5.439 1.00 96.06 228 LEU A N 1
ATOM 1766 C CA . LEU A 1 228 ? 27.244 9.710 -6.686 1.00 96.06 228 LEU A CA 1
ATOM 1767 C C . LEU A 1 228 ? 28.514 10.500 -6.372 1.00 96.06 228 LEU A C 1
ATOM 1769 O O . LEU A 1 228 ? 28.465 11.510 -5.672 1.00 96.06 228 LEU A O 1
ATO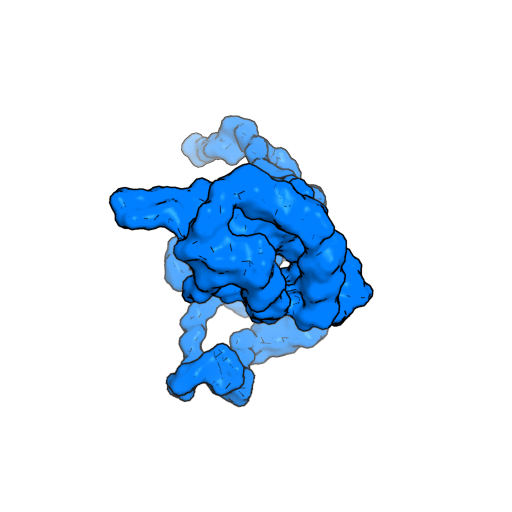M 1773 N N . SER A 1 229 ? 29.657 10.069 -6.908 1.00 95.31 229 SER A N 1
ATOM 1774 C CA . SER A 1 229 ? 30.852 10.920 -6.890 1.00 95.31 229 SER A CA 1
ATOM 1775 C C . SER A 1 229 ? 30.676 12.084 -7.880 1.00 95.31 229 SER A C 1
ATOM 1777 O O . SER A 1 229 ? 30.095 11.860 -8.946 1.00 95.31 229 SER A O 1
ATOM 1779 N N . PRO A 1 230 ? 31.213 13.291 -7.609 1.00 94.38 230 PRO A N 1
ATOM 1780 C CA . PRO A 1 230 ? 31.096 14.428 -8.529 1.00 94.38 230 PRO A CA 1
ATOM 1781 C C . PRO A 1 230 ? 31.549 14.112 -9.961 1.00 94.38 230 PRO A C 1
ATOM 1783 O O . PRO A 1 230 ? 30.907 14.532 -10.913 1.00 94.38 230 PRO A O 1
ATOM 1786 N N . ARG A 1 231 ? 32.566 13.254 -10.120 1.00 93.12 231 ARG A N 1
ATOM 1787 C CA . ARG A 1 231 ? 33.079 12.810 -11.429 1.00 93.12 231 ARG A CA 1
ATOM 1788 C C . ARG A 1 231 ? 32.043 12.107 -12.311 1.00 93.12 231 ARG A C 1
ATOM 1790 O O . ARG A 1 231 ? 32.195 12.089 -13.524 1.00 93.12 231 ARG A O 1
ATOM 1797 N N . ILE A 1 232 ? 31.018 11.487 -11.722 1.00 92.56 232 ILE A N 1
ATOM 1798 C CA . ILE A 1 232 ? 29.928 10.835 -12.474 1.00 92.56 232 ILE A CA 1
ATOM 1799 C C . ILE A 1 232 ? 28.961 11.881 -13.045 1.00 92.56 232 ILE A C 1
ATOM 1801 O O . ILE A 1 232 ? 28.295 11.623 -14.045 1.00 92.56 232 ILE A O 1
ATOM 1805 N N . LEU A 1 233 ? 28.897 13.056 -12.418 1.00 92.25 233 LEU A N 1
ATOM 1806 C CA . LEU A 1 233 ? 28.054 14.177 -12.826 1.00 92.25 233 LEU A CA 1
ATOM 1807 C C . LEU A 1 233 ? 28.755 15.104 -13.826 1.00 92.25 233 LEU A C 1
ATOM 1809 O O . LEU A 1 233 ? 28.079 15.919 -14.451 1.00 92.25 233 LEU A O 1
ATOM 1813 N N . ASP A 1 234 ? 30.077 14.977 -13.987 1.00 89.25 234 ASP A N 1
ATOM 1814 C CA . ASP A 1 234 ? 30.851 15.793 -14.918 1.00 89.25 234 ASP A CA 1
ATOM 1815 C C . ASP A 1 234 ? 30.312 15.637 -16.342 1.00 89.25 234 ASP A C 1
ATOM 1817 O O . ASP A 1 234 ? 30.339 14.566 -16.959 1.00 89.25 234 ASP A O 1
ATOM 1821 N N . THR A 1 235 ? 29.844 16.745 -16.898 1.00 83.69 235 THR A N 1
ATOM 1822 C CA . THR A 1 235 ? 29.503 16.825 -18.311 1.00 83.69 235 THR A CA 1
ATOM 1823 C C . THR A 1 235 ? 30.776 17.078 -19.106 1.00 83.69 235 THR A C 1
ATOM 1825 O O . THR A 1 235 ? 31.552 17.967 -18.763 1.00 83.69 235 THR A O 1
ATOM 1828 N N . ARG A 1 236 ? 30.987 16.340 -20.201 1.00 63.28 236 ARG A N 1
ATOM 1829 C CA . ARG A 1 236 ? 32.007 16.713 -21.189 1.00 63.28 236 ARG A CA 1
ATOM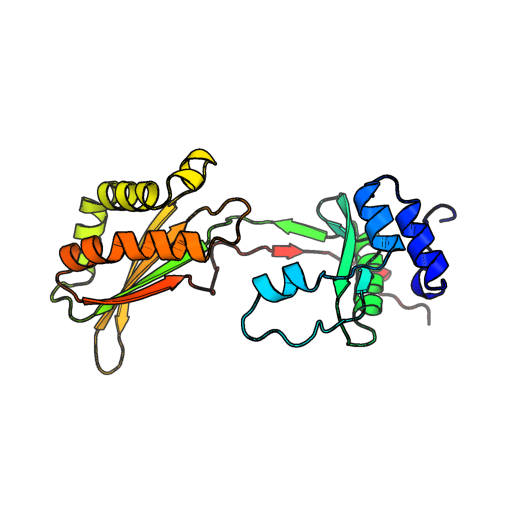 1830 C C . ARG A 1 236 ? 31.514 17.953 -21.936 1.00 63.28 236 ARG A C 1
ATOM 1832 O O . ARG A 1 236 ? 30.809 17.817 -22.931 1.00 63.28 236 ARG A O 1
ATOM 1839 N N . THR A 1 237 ? 31.815 19.127 -21.395 1.00 48.09 237 THR A N 1
ATOM 1840 C CA . THR A 1 237 ? 31.918 20.377 -22.158 1.00 48.09 237 THR A CA 1
ATOM 1841 C C . THR A 1 237 ? 33.201 20.374 -22.964 1.00 48.09 237 THR A C 1
ATOM 1843 O O . THR A 1 237 ? 34.241 20.002 -22.370 1.00 48.09 237 THR A O 1
#

Radius of gyration: 24.89 Å; Cα contacts (8 Å, 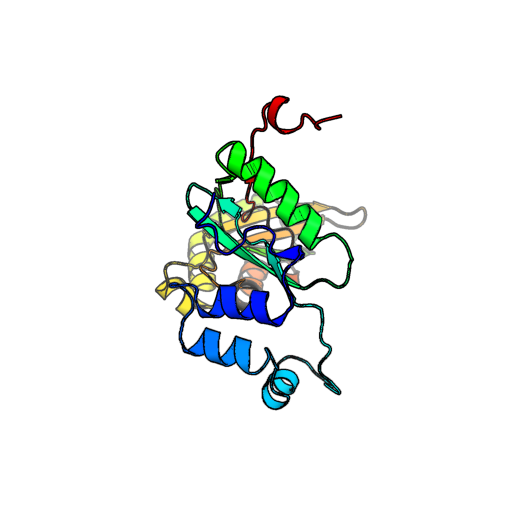|Δi|>4): 344; chains: 1; bounding box: 54×42×65 Å

Sequence (237 aa):
MQNNPFYKFYQKSLEERKETLLNHPNLSNEAKALLEKGLELPESIANQMVENQIEVYGLPYGIVPELIVNEKSYIVPMVTEEPSVIAAASYASKLINLAGGTTTIQEKREMIGEIAIVKSPLTLEEVKTKLEQQRESLFTIANNAHPSIVKRGGGIREIWVEGKSTDKEKFYIFYVSVDTKEAMGANMLNTILEALVSPIEALTDGESIMAILSNLATNSVVTARCVLSPRILDTRT

Secondary structure (DSSP, 8-state):
-TT-TTTTGGGS-HHHHHHHHHT-TTS-HHHHHHHHH-----HHHHHHHSTT---PPP--EEEEEEEEETTEEEEEEEE--STTHHHHHHHHHHHHHHTT-BEEEES---EEEEEEEES--S-HHHHHHHHHHHHHHHHHHHHHHSHHHHHTT-EEEEEEEEEEE-SS-EEEEEEEEEE-TTS--HHHHHHHHHHHHHHHHHHHT-EEEEEEEES--GGG-EEEE----HHHH----

pLDDT: mean 94.39, std 7.14, range [41.75, 98.62]